Protein AF-A0A7S0PTH2-F1 (afdb_monomer_lite)

Organism: Micromonas pusilla (NCBI:txid38833)

Structure (mmCIF, N/CA/C/O backbone):
data_AF-A0A7S0PTH2-F1
#
_entry.id   AF-A0A7S0PTH2-F1
#
loop_
_atom_site.group_PDB
_atom_site.id
_atom_site.type_symbol
_atom_site.label_atom_id
_atom_site.label_alt_id
_atom_site.label_comp_id
_atom_site.label_asym_id
_atom_site.label_entity_id
_atom_site.label_seq_id
_atom_site.pdbx_PDB_ins_code
_atom_site.Cartn_x
_atom_site.Cartn_y
_atom_site.Cartn_z
_atom_site.occupancy
_atom_site.B_iso_or_equiv
_atom_site.auth_seq_id
_atom_site.auth_comp_id
_atom_site.auth_asym_id
_atom_site.auth_atom_id
_atom_site.pdbx_PDB_model_num
ATOM 1 N N . GLY A 1 1 ? -0.830 -7.153 8.503 1.00 91.69 1 GLY A N 1
ATOM 2 C CA . GLY A 1 1 ? -0.313 -6.447 9.713 1.00 91.69 1 GLY A CA 1
ATOM 3 C C . GLY A 1 1 ? -0.901 -6.988 11.021 1.00 91.69 1 GLY A C 1
ATOM 4 O O . GLY A 1 1 ? -1.616 -7.981 10.979 1.00 91.69 1 GLY A O 1
ATOM 5 N N . ARG A 1 2 ? -0.652 -6.345 12.182 1.00 94.94 2 ARG A N 1
ATOM 6 C CA . ARG A 1 2 ? -1.102 -6.823 13.525 1.00 94.94 2 ARG A CA 1
ATOM 7 C C . ARG A 1 2 ? -2.568 -6.528 13.894 1.00 94.94 2 ARG A C 1
ATOM 9 O O . ARG A 1 2 ? -3.031 -6.972 14.936 1.00 94.94 2 ARG A O 1
ATOM 16 N N . GLY A 1 3 ? -3.290 -5.744 13.093 1.00 95.38 3 GLY A N 1
ATOM 17 C CA . GLY A 1 3 ? -4.686 -5.364 13.372 1.00 95.38 3 GLY A CA 1
ATOM 18 C C . GLY A 1 3 ? -4.871 -4.196 14.352 1.00 95.38 3 GLY A C 1
ATOM 19 O O . GLY A 1 3 ? -6.005 -3.851 14.666 1.00 95.38 3 GLY A O 1
ATOM 20 N N . THR A 1 4 ? -3.789 -3.555 14.808 1.00 96.50 4 THR A N 1
ATOM 21 C CA . THR A 1 4 ? -3.833 -2.440 15.774 1.00 96.50 4 THR A CA 1
ATOM 22 C C . THR A 1 4 ? -4.645 -1.246 15.264 1.00 96.50 4 THR A C 1
ATOM 24 O O . THR A 1 4 ? -5.534 -0.788 15.974 1.00 96.50 4 THR A O 1
ATOM 27 N N . LEU A 1 5 ? -4.426 -0.814 14.014 1.00 96.62 5 LEU A N 1
ATOM 28 C CA . LEU A 1 5 ? -5.176 0.292 13.402 1.00 96.62 5 LEU A CA 1
ATOM 29 C C . LEU A 1 5 ? -6.690 0.031 13.409 1.00 96.62 5 LEU A C 1
ATOM 31 O O . LEU A 1 5 ? -7.471 0.876 13.838 1.00 96.62 5 LEU A O 1
ATOM 35 N N . MET A 1 6 ? -7.108 -1.168 12.993 1.00 97.31 6 MET A N 1
ATOM 36 C CA . MET A 1 6 ? -8.521 -1.553 13.002 1.00 97.31 6 MET A CA 1
ATOM 37 C C . MET A 1 6 ? -9.070 -1.642 14.433 1.00 97.31 6 MET A C 1
ATOM 39 O O . MET A 1 6 ? -10.173 -1.176 14.706 1.00 97.31 6 MET A O 1
ATOM 43 N N . ALA A 1 7 ? -8.296 -2.179 15.381 1.00 96.88 7 ALA A N 1
ATOM 44 C CA . ALA A 1 7 ? -8.696 -2.226 16.785 1.00 96.88 7 ALA A CA 1
ATOM 45 C C . ALA A 1 7 ? -8.918 -0.822 17.378 1.00 96.88 7 ALA A C 1
ATOM 47 O O . ALA A 1 7 ? -9.847 -0.622 18.166 1.00 96.88 7 ALA A O 1
ATOM 48 N N . ASP A 1 8 ? -8.093 0.151 16.993 1.00 95.50 8 ASP A N 1
ATOM 49 C CA . ASP A 1 8 ? -8.221 1.542 17.419 1.00 95.50 8 ASP A CA 1
ATOM 50 C C . ASP A 1 8 ? -9.401 2.240 16.733 1.00 95.50 8 ASP A C 1
ATOM 52 O O . ASP A 1 8 ? -10.172 2.923 17.412 1.00 95.50 8 ASP A O 1
ATOM 56 N N . LEU A 1 9 ? -9.637 1.978 15.442 1.00 94.94 9 LEU A N 1
ATOM 57 C CA . LEU A 1 9 ? -10.816 2.460 14.715 1.00 94.94 9 LEU A CA 1
ATOM 58 C C . LEU A 1 9 ? -12.121 1.973 15.365 1.00 94.94 9 LEU A C 1
ATOM 60 O O . LEU A 1 9 ? -13.016 2.775 15.647 1.00 94.94 9 LEU A O 1
ATOM 64 N N . LEU A 1 10 ? -12.228 0.676 15.669 1.00 94.69 10 LEU A N 1
ATOM 65 C CA . LEU A 1 10 ? -13.408 0.110 16.335 1.00 94.69 10 LEU A CA 1
ATOM 66 C C . LEU A 1 10 ? -13.588 0.661 17.756 1.00 94.69 10 LEU A C 1
ATOM 68 O O . LEU A 1 10 ? -14.716 0.828 18.225 1.00 94.69 10 LEU A O 1
ATOM 72 N N . ARG A 1 11 ? -12.491 0.977 18.457 1.00 94.81 11 ARG A N 1
ATOM 73 C CA . ARG A 1 11 ? -12.551 1.593 19.790 1.00 94.81 11 ARG A CA 1
ATOM 74 C C . ARG A 1 11 ? -13.019 3.042 19.717 1.00 94.81 11 ARG A C 1
ATOM 76 O O . ARG A 1 11 ? -13.867 3.435 20.517 1.00 94.81 11 ARG A O 1
ATOM 83 N N . GLY A 1 12 ? -12.494 3.812 18.766 1.00 92.19 12 GLY A N 1
ATOM 84 C CA . GLY A 1 12 ? -12.843 5.217 18.556 1.00 92.19 12 GLY A CA 1
ATOM 85 C C . GLY A 1 12 ? -14.289 5.407 18.102 1.00 92.19 12 GLY A C 1
ATOM 86 O O . GLY A 1 12 ? -14.953 6.351 18.523 1.00 92.19 12 GLY A O 1
ATOM 87 N N . THR A 1 13 ? -14.813 4.467 17.314 1.00 92.94 13 THR A N 1
ATOM 88 C CA . THR A 1 13 ? -16.176 4.536 16.763 1.00 92.94 13 THR A CA 1
ATOM 89 C C . THR A 1 13 ? -17.237 3.851 17.627 1.00 92.94 13 THR A C 1
ATOM 91 O O . THR A 1 13 ? -18.422 3.983 17.343 1.00 92.94 13 THR A O 1
ATOM 94 N N . LYS A 1 14 ? -16.862 3.206 18.743 1.00 91.00 14 LYS A N 1
ATOM 95 C CA . LYS A 1 14 ? -17.778 2.450 19.622 1.00 91.00 14 LYS A CA 1
ATOM 96 C C . LYS A 1 14 ? -18.992 3.242 20.129 1.00 91.00 14 LYS A C 1
ATOM 98 O O . LYS A 1 14 ? -20.043 2.663 20.395 1.00 91.00 14 LYS A O 1
ATOM 103 N N . ASN A 1 15 ? -18.856 4.557 20.298 1.00 91.12 15 ASN A N 1
ATOM 104 C CA . ASN A 1 15 ? -19.954 5.413 20.760 1.00 91.12 15 ASN A CA 1
ATOM 105 C C . ASN A 1 15 ? -20.887 5.866 19.620 1.00 91.12 15 ASN A C 1
ATOM 107 O O . ASN A 1 15 ? -21.968 6.390 19.890 1.00 91.12 15 ASN A O 1
ATOM 111 N N . LEU A 1 16 ? -20.502 5.642 18.362 1.00 93.06 16 LEU A N 1
ATOM 112 C CA . LEU A 1 16 ? -21.294 5.924 17.168 1.00 93.06 16 LEU A CA 1
ATOM 113 C C . LEU A 1 16 ? -22.117 4.677 16.820 1.00 93.06 16 LEU A C 1
ATOM 115 O O . LEU A 1 16 ? -21.705 3.853 16.005 1.00 93.06 16 LEU A O 1
ATOM 119 N N . ARG A 1 17 ? -23.269 4.507 17.482 1.00 89.50 17 ARG A N 1
ATOM 120 C CA . ARG A 1 17 ? -24.085 3.282 17.363 1.00 89.50 17 ARG A CA 1
ATOM 121 C C . ARG A 1 17 ? -24.550 3.010 15.936 1.00 89.50 17 ARG A C 1
ATOM 123 O O . ARG A 1 17 ? -24.347 1.909 15.455 1.00 89.50 17 ARG A O 1
ATOM 130 N N . GLU A 1 18 ? -25.076 4.020 15.244 1.00 92.50 18 GLU A N 1
ATOM 131 C CA . GLU A 1 18 ? -25.548 3.870 13.857 1.00 92.50 18 GLU A CA 1
ATOM 132 C C . GLU A 1 18 ? -24.431 3.421 12.906 1.00 92.50 18 GLU A C 1
ATOM 134 O O . GLU A 1 18 ? -24.663 2.594 12.032 1.00 92.50 18 GLU A O 1
ATOM 139 N N . PHE A 1 19 ? -23.208 3.918 13.112 1.00 91.19 19 PHE A N 1
ATOM 140 C CA . PHE A 1 19 ? -22.035 3.480 12.358 1.00 91.19 19 PHE A CA 1
ATOM 141 C C . PHE A 1 19 ? -21.636 2.046 12.729 1.00 91.19 19 PHE A C 1
ATOM 143 O O . PHE A 1 19 ? -21.440 1.212 11.854 1.00 91.19 19 PHE A O 1
ATOM 150 N N . THR A 1 20 ? -21.549 1.743 14.026 1.00 88.44 20 THR A N 1
ATOM 151 C CA . THR A 1 20 ? -21.134 0.418 14.516 1.00 88.44 20 THR A CA 1
ATOM 152 C C . THR A 1 20 ? -22.104 -0.681 14.079 1.00 88.44 20 THR A C 1
ATOM 154 O O . THR A 1 20 ? -21.661 -1.760 13.702 1.00 88.44 20 THR A O 1
ATOM 157 N N . ASP A 1 21 ? -23.408 -0.399 14.082 1.00 88.56 21 ASP A N 1
ATOM 158 C CA . ASP A 1 21 ? -24.453 -1.340 13.666 1.00 88.56 21 ASP A CA 1
ATOM 159 C C . ASP A 1 21 ? -24.471 -1.561 12.140 1.00 88.56 21 ASP A C 1
ATOM 161 O O . ASP A 1 21 ? -24.983 -2.578 11.671 1.00 88.56 21 ASP A O 1
ATOM 165 N N . ALA A 1 22 ? -23.930 -0.617 11.360 1.00 91.19 22 ALA A N 1
ATOM 166 C CA . ALA A 1 22 ? -23.898 -0.675 9.900 1.00 91.19 22 ALA A CA 1
ATOM 167 C C . ALA A 1 22 ? -22.608 -1.289 9.328 1.00 91.19 22 ALA A C 1
ATOM 169 O O . ALA A 1 22 ? -22.600 -1.715 8.174 1.00 91.19 22 ALA A O 1
ATOM 170 N N . VAL A 1 23 ? -21.515 -1.316 10.095 1.00 91.25 23 VAL A N 1
ATOM 171 C CA . VAL A 1 23 ? -20.195 -1.726 9.598 1.00 91.25 23 VAL A CA 1
ATOM 172 C C . VAL A 1 23 ? -19.951 -3.221 9.794 1.00 91.25 23 VAL A C 1
ATOM 174 O O . VAL A 1 23 ? -19.989 -3.738 10.910 1.00 91.25 23 VAL A O 1
ATOM 177 N N . ALA A 1 24 ? -19.591 -3.889 8.699 1.00 93.25 24 ALA A N 1
ATOM 178 C CA . ALA A 1 24 ? -18.871 -5.157 8.707 1.00 93.25 24 ALA A CA 1
ATOM 179 C C . ALA A 1 24 ? -17.397 -4.898 8.361 1.00 93.25 24 ALA A C 1
ATOM 181 O O . ALA A 1 24 ? -17.084 -4.067 7.505 1.00 93.25 24 ALA A O 1
ATOM 182 N N . VAL A 1 25 ? -16.483 -5.579 9.050 1.00 96.44 25 VAL A N 1
ATOM 183 C CA . VAL A 1 25 ? -15.039 -5.432 8.846 1.00 96.44 25 VAL A CA 1
ATOM 184 C C . VAL A 1 25 ? -14.541 -6.577 7.977 1.00 96.44 25 VAL A C 1
ATOM 186 O O . VAL A 1 25 ? -14.688 -7.739 8.340 1.00 96.44 25 VAL A O 1
ATOM 189 N N . HIS A 1 26 ? -13.882 -6.251 6.870 1.00 97.19 26 HIS A N 1
ATOM 190 C CA . HIS A 1 26 ? -13.248 -7.237 6.000 1.00 97.19 26 HIS A CA 1
ATOM 191 C C . HIS A 1 26 ? -11.731 -7.025 6.009 1.00 97.19 26 HIS A C 1
ATOM 193 O O . HIS A 1 26 ? -11.233 -5.982 5.586 1.00 97.19 26 HIS A O 1
ATOM 199 N N . MET A 1 27 ? -10.997 -8.008 6.525 1.00 97.12 27 MET A N 1
ATOM 200 C CA . MET A 1 27 ? -9.538 -8.012 6.613 1.00 97.12 27 MET A CA 1
ATOM 201 C C . MET A 1 27 ? -8.969 -8.819 5.442 1.00 97.12 27 MET A C 1
ATOM 203 O O . MET A 1 27 ? -9.169 -10.028 5.376 1.00 97.12 27 MET A O 1
ATOM 207 N N . VAL A 1 28 ? -8.247 -8.175 4.523 1.00 96.38 28 VAL A N 1
ATOM 208 C CA . VAL A 1 28 ? -7.584 -8.862 3.400 1.00 96.38 28 VAL A CA 1
ATOM 209 C C . VAL A 1 28 ? -6.114 -9.089 3.753 1.00 96.38 28 VAL A C 1
ATOM 211 O O . VAL A 1 28 ? -5.329 -8.145 3.772 1.00 96.38 28 VAL A O 1
ATOM 214 N N . ASP A 1 29 ? -5.732 -10.325 4.071 1.00 94.88 29 ASP A N 1
ATOM 215 C CA . ASP A 1 29 ? -4.354 -10.675 4.451 1.00 94.88 29 ASP A CA 1
ATOM 216 C C . ASP A 1 29 ? -4.088 -12.142 4.110 1.00 94.88 29 ASP A C 1
ATOM 218 O O . ASP A 1 29 ? -4.864 -13.008 4.502 1.00 94.88 29 ASP A O 1
ATOM 222 N N . VAL A 1 30 ? -3.010 -12.446 3.390 1.00 92.94 30 VAL A N 1
ATOM 223 C CA . VAL A 1 30 ? -2.657 -13.825 3.002 1.00 92.94 30 VAL A CA 1
ATOM 224 C C . VAL A 1 30 ? -1.896 -14.580 4.093 1.00 92.94 30 VAL A C 1
ATOM 226 O O . VAL A 1 30 ? -1.801 -15.800 4.029 1.00 92.94 30 VAL A O 1
ATOM 229 N N . SER A 1 31 ? -1.341 -13.889 5.096 1.00 94.31 31 SER A N 1
ATOM 230 C CA . SER A 1 31 ? -0.485 -14.500 6.117 1.00 94.31 31 SER A CA 1
ATOM 231 C C . SER A 1 31 ? -1.313 -15.088 7.266 1.00 94.31 31 SER A C 1
ATOM 233 O O . SER A 1 31 ? -1.933 -14.333 8.025 1.00 94.31 31 SER A O 1
ATOM 235 N N . PRO A 1 32 ? -1.272 -16.417 7.501 1.00 93.19 32 PRO A N 1
ATOM 236 C CA . PRO A 1 32 ? -1.977 -17.030 8.628 1.00 93.19 32 PRO A CA 1
ATOM 237 C C . PRO A 1 32 ? -1.509 -16.487 9.986 1.00 93.19 32 PRO A C 1
ATOM 239 O O . PRO A 1 32 ? -2.310 -16.314 10.906 1.00 93.19 32 PRO A O 1
ATOM 242 N N . ALA A 1 33 ? -0.216 -16.164 10.107 1.00 94.56 33 ALA A N 1
ATOM 243 C CA . ALA A 1 33 ? 0.349 -15.574 11.318 1.00 94.56 33 ALA A CA 1
ATOM 244 C C . ALA A 1 33 ? -0.229 -14.175 11.591 1.00 94.56 33 ALA A C 1
ATOM 246 O O . ALA A 1 33 ? -0.612 -13.878 12.725 1.00 94.56 33 ALA A O 1
ATOM 247 N N . ASN A 1 34 ? -0.369 -13.343 10.551 1.00 95.06 34 ASN A N 1
ATOM 248 C CA . ASN A 1 34 ? -1.000 -12.031 10.680 1.00 95.06 34 ASN A CA 1
ATOM 249 C C . ASN A 1 34 ? -2.480 -12.153 11.043 1.00 95.06 34 ASN A C 1
ATOM 251 O O . ASN A 1 34 ? -2.935 -11.444 11.938 1.00 95.06 34 ASN A O 1
ATOM 255 N N . ARG A 1 35 ? -3.227 -13.064 10.403 1.00 94.88 35 ARG A N 1
ATOM 256 C CA . ARG A 1 35 ? -4.646 -13.298 10.725 1.00 94.88 35 ARG A CA 1
ATOM 257 C C . ARG A 1 35 ? -4.839 -13.680 12.188 1.00 94.88 35 ARG A C 1
ATOM 259 O O . ARG A 1 35 ? -5.708 -13.129 12.861 1.00 94.88 35 ARG A O 1
ATOM 266 N N . LYS A 1 36 ? -3.980 -14.559 12.717 1.00 94.06 36 LYS A N 1
ATOM 267 C CA . LYS A 1 36 ? -3.987 -14.913 14.142 1.00 94.06 36 LYS A CA 1
ATOM 268 C C . LYS A 1 36 ? -3.764 -13.682 15.030 1.00 94.06 36 LYS A C 1
ATOM 270 O O . LYS A 1 36 ? -4.565 -13.432 15.928 1.00 94.06 36 LYS A O 1
ATOM 275 N N . ALA A 1 37 ? -2.735 -12.881 14.747 1.00 95.88 37 ALA A N 1
ATOM 276 C CA . ALA A 1 37 ? -2.459 -11.658 15.504 1.00 95.88 37 ALA A CA 1
ATOM 277 C C . ALA A 1 37 ? -3.615 -10.640 15.424 1.00 95.88 37 ALA A C 1
ATOM 279 O O . ALA A 1 37 ? -3.963 -10.009 16.420 1.00 95.88 37 ALA A O 1
ATOM 280 N N . GLN A 1 38 ? -4.257 -10.511 14.260 1.00 96.69 38 GLN A N 1
ATOM 281 C CA . GLN A 1 38 ? -5.421 -9.644 14.059 1.00 96.69 38 GLN A CA 1
ATOM 282 C C . GLN A 1 38 ? -6.617 -10.098 14.897 1.00 96.69 38 GLN A C 1
ATOM 284 O O . GLN A 1 38 ? -7.257 -9.266 15.538 1.00 96.69 38 GLN A O 1
ATOM 289 N N . ARG A 1 39 ? -6.901 -11.407 14.942 1.00 94.81 39 ARG A N 1
ATOM 290 C CA . ARG A 1 39 ? -7.964 -11.979 15.785 1.00 94.81 39 ARG A CA 1
ATOM 291 C C . ARG A 1 39 ? -7.749 -11.653 17.259 1.00 94.81 39 ARG A C 1
ATOM 293 O O . ARG A 1 39 ? -8.690 -11.244 17.939 1.00 94.81 39 ARG A O 1
ATOM 300 N N . GLU A 1 40 ? -6.513 -11.780 17.734 1.00 95.12 40 GLU A N 1
ATOM 301 C CA . GLU A 1 40 ? -6.136 -11.428 19.106 1.00 95.12 40 GLU A CA 1
ATOM 302 C C . GLU A 1 40 ? -6.307 -9.920 19.370 1.00 95.12 40 GLU A C 1
ATOM 304 O O . GLU A 1 40 ? -6.959 -9.534 20.343 1.00 95.12 40 GLU A O 1
ATOM 309 N N . ALA A 1 41 ? -5.806 -9.058 18.478 1.00 96.06 41 ALA A N 1
ATOM 310 C CA . ALA A 1 41 ? -5.904 -7.601 18.611 1.00 96.06 41 ALA A CA 1
ATOM 311 C C . ALA A 1 41 ? -7.358 -7.093 18.615 1.00 96.06 41 ALA A C 1
ATOM 313 O O . ALA A 1 41 ? -7.713 -6.205 19.395 1.00 96.06 41 ALA A O 1
ATOM 314 N N . LEU A 1 42 ? -8.211 -7.684 17.774 1.00 95.50 42 LEU A N 1
ATOM 315 C CA . LEU A 1 42 ? -9.639 -7.369 17.674 1.00 95.50 42 LEU A CA 1
ATOM 316 C C . LEU A 1 42 ? -10.483 -8.068 18.751 1.00 95.50 42 LEU A C 1
ATOM 318 O O . LEU A 1 42 ? -11.685 -7.813 18.857 1.00 95.50 42 LEU A O 1
ATOM 322 N N . LYS A 1 43 ? -9.861 -8.913 19.586 1.00 95.50 43 LYS A N 1
ATOM 323 C CA . LYS A 1 43 ? -10.525 -9.713 20.625 1.00 95.50 43 LYS A CA 1
ATOM 324 C C . LYS A 1 43 ? -11.678 -10.532 20.047 1.00 95.50 43 LYS A C 1
ATOM 326 O O . LYS A 1 43 ? -12.773 -10.547 20.610 1.00 95.50 43 LYS A O 1
ATOM 331 N N . CYS A 1 44 ? -11.458 -11.135 18.884 1.00 92.25 44 CYS A N 1
ATOM 332 C CA . CYS A 1 44 ? -12.507 -11.851 18.180 1.00 92.25 44 CYS A CA 1
ATOM 333 C C . CYS A 1 44 ? -12.824 -13.177 18.872 1.00 92.25 44 CYS A C 1
ATOM 335 O O . CYS A 1 44 ? -11.950 -14.029 19.024 1.00 92.25 44 CYS A O 1
ATOM 337 N N . GLY A 1 45 ? -14.085 -13.347 19.269 1.00 80.88 45 GLY A N 1
ATOM 338 C CA . GLY A 1 45 ? -14.626 -14.649 19.658 1.00 80.88 45 GLY A CA 1
ATOM 339 C C . GLY A 1 45 ? -15.110 -15.444 18.439 1.00 80.88 45 GLY A C 1
ATOM 340 O O . GLY A 1 45 ? -15.249 -14.858 17.355 1.00 80.88 45 GLY A O 1
ATOM 341 N N . PRO A 1 46 ? -15.396 -16.753 18.598 1.00 66.38 46 PRO A N 1
ATOM 342 C CA . PRO A 1 46 ? -16.145 -17.495 17.589 1.00 66.38 46 PRO A CA 1
ATOM 343 C C . PRO A 1 46 ? -17.464 -16.763 17.309 1.00 66.38 46 PRO A C 1
ATOM 345 O O . PRO A 1 46 ? -18.061 -16.183 18.226 1.00 66.38 46 PRO A O 1
ATOM 348 N N . ALA A 1 47 ? -17.891 -16.733 16.042 1.00 55.19 47 ALA A N 1
ATOM 349 C CA . ALA A 1 47 ? -19.212 -16.221 15.696 1.00 55.19 47 ALA A CA 1
ATOM 350 C C . ALA A 1 47 ? -20.231 -16.956 16.574 1.00 55.19 47 ALA A C 1
ATOM 352 O O . ALA A 1 47 ? -20.174 -18.180 16.662 1.00 55.19 47 ALA A O 1
ATOM 353 N N . ARG A 1 48 ? -21.089 -16.222 17.298 1.00 45.97 48 ARG A N 1
ATOM 354 C CA . ARG A 1 48 ? -22.134 -16.857 18.107 1.00 45.97 48 ARG A CA 1
ATOM 355 C C . ARG A 1 48 ? -22.915 -17.785 17.185 1.00 45.97 48 ARG A C 1
ATOM 357 O O . ARG A 1 48 ? -23.582 -17.293 16.275 1.00 45.97 48 ARG A O 1
ATOM 364 N N . GLU A 1 49 ? -22.830 -19.090 17.427 1.00 37.12 49 GLU A N 1
ATOM 365 C CA . GLU A 1 49 ? -23.859 -20.013 16.977 1.00 37.12 49 GLU A CA 1
ATOM 366 C C . GLU A 1 49 ? -25.165 -19.434 17.511 1.00 37.12 49 GLU A C 1
ATOM 368 O O . GLU A 1 49 ? -25.322 -19.205 18.711 1.00 37.12 49 GLU A O 1
ATOM 373 N N . THR A 1 50 ? -26.053 -19.035 16.607 1.00 36.25 50 THR A N 1
ATOM 374 C CA . THR A 1 50 ? -27.419 -18.708 16.990 1.00 36.25 50 THR A CA 1
ATOM 375 C C . THR A 1 50 ? -27.948 -19.901 17.760 1.00 36.25 50 THR A C 1
ATOM 377 O O . THR A 1 50 ? -27.924 -20.995 17.204 1.00 36.25 50 THR A O 1
ATOM 380 N N . ASP A 1 51 ? -28.376 -19.674 19.003 1.00 33.69 51 ASP A N 1
ATOM 381 C CA . ASP A 1 51 ? -28.939 -20.665 19.917 1.00 33.69 51 ASP A CA 1
ATOM 382 C C . ASP A 1 51 ? -29.974 -21.546 19.197 1.00 33.69 51 ASP A C 1
ATOM 384 O O . ASP A 1 51 ? -31.163 -21.231 19.113 1.00 33.69 51 ASP A O 1
ATOM 388 N N . ALA A 1 52 ? -29.499 -22.651 18.641 1.00 35.47 52 ALA A N 1
ATOM 389 C CA . ALA A 1 52 ? -30.278 -23.717 18.053 1.00 35.47 52 ALA A CA 1
ATOM 390 C C . ALA A 1 52 ? -30.002 -24.947 18.904 1.00 35.47 52 ALA A C 1
ATOM 392 O O . ALA A 1 52 ? -29.285 -25.833 18.475 1.00 35.47 52 ALA A O 1
ATOM 393 N N . GLU A 1 53 ? -30.496 -24.919 20.144 1.00 37.97 53 GLU A N 1
ATOM 394 C CA . GLU A 1 53 ? -30.883 -26.082 20.952 1.00 37.97 53 GLU A CA 1
ATOM 395 C C . GLU A 1 53 ? -31.229 -25.612 22.370 1.00 37.97 53 GLU A C 1
ATOM 397 O O . GLU A 1 53 ? -30.389 -25.543 23.261 1.00 37.97 53 GLU A O 1
ATOM 402 N N . ASN A 1 54 ? -32.487 -25.208 22.553 1.00 32.09 54 ASN A N 1
ATOM 403 C CA . ASN A 1 54 ? -33.311 -25.553 23.716 1.00 32.09 54 ASN A CA 1
ATOM 404 C C . ASN A 1 54 ? -34.681 -24.898 23.542 1.00 32.09 54 ASN A C 1
ATOM 406 O O . ASN A 1 54 ? -34.918 -23.760 23.942 1.00 32.09 54 ASN A O 1
ATOM 410 N N . GLY A 1 55 ? -35.590 -25.632 22.911 1.00 28.23 55 GLY A N 1
ATOM 411 C CA . GLY A 1 55 ? -36.998 -25.284 22.849 1.00 28.23 55 GLY A CA 1
ATOM 412 C C . GLY A 1 55 ? -37.822 -26.473 23.297 1.00 28.23 55 GLY A C 1
ATOM 413 O O . GLY A 1 55 ? -38.223 -27.249 22.449 1.00 28.23 55 GLY A O 1
ATOM 414 N N . ASP A 1 56 ? -38.022 -26.593 24.609 1.00 28.34 56 ASP A N 1
ATOM 415 C CA . ASP A 1 56 ? -39.262 -27.080 25.219 1.00 28.34 56 ASP A CA 1
ATOM 416 C C . ASP A 1 56 ? -39.290 -26.621 26.687 1.00 28.34 56 ASP A C 1
ATOM 418 O O . ASP A 1 56 ? -38.747 -27.269 27.579 1.00 28.34 56 ASP A O 1
ATOM 422 N N . ASN A 1 57 ? -39.868 -25.442 26.942 1.00 27.81 57 ASN A N 1
ATOM 423 C CA . ASN A 1 57 ? -41.124 -25.288 27.689 1.00 27.81 57 ASN A CA 1
ATOM 424 C C . ASN A 1 57 ? -41.281 -23.864 28.283 1.00 27.81 57 ASN A C 1
ATOM 426 O O . ASN A 1 57 ? -40.349 -23.274 28.816 1.00 27.81 57 ASN A O 1
ATOM 430 N N . GLU A 1 58 ? -42.525 -23.388 28.230 1.00 27.12 58 GLU A N 1
ATOM 431 C CA . GLU A 1 58 ? -43.143 -22.276 28.974 1.00 27.12 58 GLU A CA 1
ATOM 432 C C . GLU A 1 58 ? -42.917 -20.792 28.586 1.00 27.12 58 GLU A C 1
ATOM 434 O O . GLU A 1 58 ? -41.916 -20.131 28.846 1.00 27.12 58 GLU A O 1
ATOM 439 N N . LEU A 1 59 ? -44.017 -20.260 28.034 1.00 33.62 59 LEU A N 1
ATOM 440 C CA . LEU A 1 59 ? -44.489 -18.880 27.932 1.00 33.62 59 LEU A CA 1
ATOM 441 C C . LEU A 1 59 ? -43.862 -17.847 28.893 1.00 33.62 59 LEU A C 1
ATOM 443 O O . LEU A 1 59 ? -44.083 -17.894 30.099 1.00 33.62 59 LEU A O 1
ATOM 447 N N . SER A 1 60 ? -43.358 -16.736 28.341 1.00 27.77 60 SER A N 1
ATOM 448 C CA . SER A 1 60 ? -43.865 -15.390 28.677 1.00 27.77 60 SER A CA 1
ATOM 449 C C . SER A 1 60 ? -43.280 -14.281 27.787 1.00 27.77 60 SER A C 1
ATOM 451 O O . SER A 1 60 ? -42.184 -14.351 27.248 1.00 27.77 60 SER A O 1
ATOM 453 N N . ARG A 1 61 ? -44.114 -13.258 27.588 1.00 34.97 61 ARG A N 1
ATOM 454 C CA . ARG A 1 61 ? -43.994 -12.096 26.696 1.00 34.97 61 ARG A CA 1
ATOM 455 C C . ARG A 1 61 ? -42.682 -11.298 26.830 1.00 34.97 61 ARG A C 1
ATOM 457 O O . ARG A 1 61 ? -42.391 -10.774 27.898 1.00 34.97 61 ARG A O 1
ATOM 464 N N . GLY A 1 62 ? -42.042 -10.999 25.697 1.00 26.33 62 GLY A N 1
ATOM 465 C CA . GLY A 1 62 ? -41.034 -9.939 25.552 1.00 26.33 62 GLY A CA 1
ATOM 466 C C . GLY A 1 62 ? -40.725 -9.674 24.074 1.00 26.33 62 GLY A C 1
ATOM 467 O O . GLY A 1 62 ? -40.631 -10.605 23.292 1.00 26.33 62 GLY A O 1
ATOM 468 N N . LYS A 1 63 ? -40.667 -8.409 23.652 1.00 28.42 63 LYS A N 1
ATOM 469 C CA . LYS A 1 63 ? -40.664 -7.970 22.243 1.00 28.42 63 LYS A CA 1
ATOM 470 C C . LYS A 1 63 ? -39.349 -8.306 21.515 1.00 28.42 63 LYS A C 1
ATOM 472 O O . LYS A 1 63 ? -38.300 -7.825 21.924 1.00 28.42 63 LYS A O 1
ATOM 477 N N . ASN A 1 64 ? -39.438 -8.987 20.369 1.00 27.92 64 ASN A N 1
ATOM 478 C CA . ASN A 1 64 ? -38.370 -9.035 19.360 1.00 27.92 64 ASN A CA 1
ATOM 479 C C . ASN A 1 64 ? -38.088 -7.626 18.798 1.00 27.92 64 ASN A C 1
ATOM 481 O O . ASN A 1 64 ? -39.043 -6.940 18.402 1.00 27.92 64 ASN A O 1
ATOM 485 N N . PRO A 1 65 ? -36.823 -7.184 18.674 1.00 31.95 65 PRO A N 1
ATOM 486 C CA . PRO A 1 65 ? -36.498 -6.034 17.848 1.00 31.95 65 PRO A CA 1
ATOM 487 C C . PRO A 1 65 ? -36.613 -6.447 16.375 1.00 31.95 65 PRO A C 1
ATOM 489 O O . PRO A 1 65 ? -36.025 -7.418 15.904 1.00 31.95 65 PRO A O 1
ATOM 492 N N . ARG A 1 66 ? -37.469 -5.724 15.657 1.00 31.27 66 ARG A N 1
ATOM 493 C CA . ARG A 1 66 ? -37.819 -5.955 14.256 1.00 31.27 66 ARG A CA 1
ATOM 494 C C . ARG A 1 66 ? -36.603 -5.733 13.349 1.00 31.27 66 ARG A C 1
ATOM 496 O O . ARG A 1 66 ? -36.114 -4.610 13.274 1.00 31.27 66 ARG A O 1
ATOM 503 N N . ARG A 1 67 ? -36.234 -6.743 12.550 1.00 36.66 67 ARG A N 1
ATOM 504 C CA . ARG A 1 67 ? -35.668 -6.513 11.210 1.00 36.66 67 ARG A CA 1
ATOM 505 C C . ARG A 1 67 ? -36.697 -5.691 10.428 1.00 36.66 67 ARG A C 1
ATOM 507 O O . ARG A 1 67 ? -37.786 -6.181 10.134 1.00 36.66 67 ARG A O 1
ATOM 514 N N . ARG A 1 68 ? -36.406 -4.416 10.167 1.00 29.34 68 ARG A N 1
ATOM 515 C CA . ARG A 1 68 ? -37.200 -3.592 9.247 1.00 29.34 68 ARG A CA 1
ATOM 516 C C . ARG A 1 68 ? -36.693 -3.878 7.839 1.00 29.34 68 ARG A C 1
ATOM 518 O O . ARG A 1 68 ? -35.514 -3.696 7.567 1.00 29.34 68 ARG A O 1
ATOM 525 N N . GLY A 1 69 ? -37.589 -4.396 7.003 1.00 26.17 69 GLY A N 1
ATOM 526 C CA . GLY A 1 69 ? -37.294 -4.807 5.639 1.00 26.17 69 GLY A CA 1
ATOM 527 C C . GLY A 1 69 ? -36.825 -3.656 4.755 1.00 26.17 69 GLY A C 1
ATOM 528 O O . GLY A 1 69 ? -37.379 -2.558 4.797 1.00 26.17 69 GLY A O 1
ATOM 529 N N . LEU A 1 70 ? -35.836 -3.959 3.921 1.00 32.59 70 LEU A N 1
ATOM 530 C CA . LEU A 1 70 ? -35.683 -3.324 2.622 1.00 32.59 70 LEU A CA 1
ATOM 531 C C . LEU A 1 70 ? -36.737 -3.953 1.705 1.00 32.59 70 LEU A C 1
ATOM 533 O O . LEU A 1 70 ? -36.842 -5.177 1.619 1.00 32.59 70 LEU A O 1
ATOM 537 N N . GLY A 1 71 ? -37.587 -3.103 1.134 1.00 28.23 71 GLY A N 1
ATOM 538 C CA . GLY A 1 71 ? -38.691 -3.503 0.271 1.00 28.23 71 GLY A CA 1
ATOM 539 C C . GLY A 1 71 ? -38.216 -4.216 -0.991 1.00 28.23 71 GLY A C 1
ATOM 540 O O . GLY A 1 71 ? -37.112 -3.983 -1.479 1.00 28.23 71 GLY A O 1
ATOM 541 N N . GLU A 1 72 ? -39.090 -5.079 -1.504 1.00 35.88 72 GLU A N 1
ATOM 542 C CA . GLU A 1 72 ? -38.971 -5.773 -2.783 1.00 35.88 72 GLU A CA 1
ATOM 543 C C . GLU A 1 72 ? -38.552 -4.815 -3.910 1.00 35.88 72 GLU A C 1
ATOM 545 O O . GLU A 1 72 ? -39.362 -4.047 -4.433 1.00 35.88 72 GLU A O 1
ATOM 550 N N . VAL A 1 73 ? -37.293 -4.895 -4.337 1.00 28.92 73 VAL A N 1
ATOM 551 C CA . VAL A 1 73 ? -36.893 -4.406 -5.657 1.00 28.92 73 VAL A CA 1
ATOM 552 C C . VAL A 1 73 ? -37.151 -5.546 -6.635 1.00 28.92 73 VAL A C 1
ATOM 554 O O . VAL A 1 73 ? -36.415 -6.529 -6.688 1.00 28.92 73 VAL A O 1
ATOM 557 N N . ARG A 1 74 ? -38.247 -5.434 -7.392 1.00 28.75 74 ARG A N 1
ATOM 558 C CA . ARG A 1 74 ? -38.519 -6.293 -8.549 1.00 28.75 74 ARG A CA 1
ATOM 559 C C . ARG A 1 74 ? -37.415 -6.090 -9.584 1.00 28.75 74 ARG A C 1
ATOM 561 O O . ARG A 1 74 ? -37.352 -5.042 -10.221 1.00 28.75 74 ARG A O 1
ATOM 568 N N . VAL A 1 75 ? -36.585 -7.108 -9.773 1.00 35.94 75 VAL A N 1
ATOM 569 C CA . VAL A 1 75 ? -35.648 -7.195 -10.896 1.00 35.94 75 VAL A CA 1
ATOM 570 C C . VAL A 1 75 ? -36.443 -7.575 -12.153 1.00 35.94 75 VAL A C 1
ATOM 572 O O . VAL A 1 75 ? -37.139 -8.593 -12.132 1.00 35.94 75 VAL A O 1
ATOM 575 N N . PRO A 1 76 ? -36.384 -6.810 -13.256 1.00 29.66 76 PRO A N 1
ATOM 576 C CA . PRO A 1 76 ? -36.901 -7.270 -14.537 1.00 29.66 76 PRO A CA 1
ATOM 577 C C . PRO A 1 76 ? -36.024 -8.413 -15.056 1.00 29.66 76 PRO A C 1
ATOM 579 O O . PRO A 1 76 ? -34.810 -8.268 -15.186 1.00 29.66 76 PRO A O 1
ATOM 582 N N . SER A 1 77 ? -36.635 -9.552 -15.374 1.00 34.53 77 SER A N 1
ATOM 583 C CA . SER A 1 77 ? -35.968 -10.653 -16.067 1.00 34.53 77 SER A CA 1
ATOM 584 C C . SER A 1 77 ? -35.581 -10.194 -17.475 1.00 34.53 77 SER A C 1
ATOM 586 O O . SER A 1 77 ? -36.457 -9.936 -18.300 1.00 34.53 77 SER A O 1
ATOM 588 N N . ASN A 1 78 ? -34.283 -10.065 -17.756 1.00 27.64 78 ASN A N 1
ATOM 589 C CA . ASN A 1 78 ? -33.816 -9.720 -19.096 1.00 27.64 78 ASN A CA 1
ATOM 590 C C . ASN A 1 78 ? -33.765 -10.994 -19.970 1.00 27.64 78 ASN A C 1
ATOM 592 O O . ASN A 1 78 ? -33.178 -11.992 -19.542 1.00 27.64 78 ASN A O 1
ATOM 596 N N . PRO A 1 79 ? -34.372 -11.005 -21.172 1.00 33.22 79 PRO A N 1
ATOM 597 C CA . PRO A 1 79 ? -34.487 -12.193 -21.999 1.00 33.22 79 PRO A CA 1
ATOM 598 C C . PRO A 1 79 ? -33.282 -12.300 -22.940 1.00 33.22 79 PRO A C 1
ATOM 600 O O . PRO A 1 79 ? -33.200 -11.611 -23.953 1.00 33.22 79 PRO A O 1
ATOM 603 N N . MET A 1 80 ? -32.363 -13.217 -22.651 1.00 26.02 80 MET A N 1
ATOM 604 C CA . MET A 1 80 ? -31.483 -13.791 -23.674 1.00 26.02 80 MET A CA 1
ATOM 605 C C . MET A 1 80 ? -31.579 -15.308 -23.615 1.00 26.02 80 MET A C 1
ATOM 607 O O . MET A 1 80 ? -30.721 -16.008 -23.090 1.00 26.02 80 MET A O 1
ATOM 611 N N . THR A 1 81 ? -32.674 -15.822 -24.168 1.00 27.73 81 THR A N 1
ATOM 612 C CA . THR A 1 81 ? -32.784 -17.228 -24.544 1.00 27.73 81 THR A CA 1
ATOM 613 C C . THR A 1 81 ? -32.187 -17.367 -25.940 1.00 27.73 81 THR A C 1
ATOM 615 O O . THR A 1 81 ? -32.819 -17.011 -26.937 1.00 27.73 81 THR A O 1
ATOM 618 N N . ILE A 1 82 ? -30.953 -17.866 -26.026 1.00 30.20 82 ILE A N 1
ATOM 619 C CA . ILE A 1 82 ? -30.444 -18.421 -27.280 1.00 30.20 82 ILE A CA 1
ATOM 620 C C . ILE A 1 82 ? -31.271 -19.676 -27.566 1.00 30.20 82 ILE A C 1
ATOM 622 O O . ILE A 1 82 ? -31.267 -20.638 -26.803 1.00 30.20 82 ILE A O 1
ATOM 626 N N . ARG A 1 83 ? -32.040 -19.624 -28.656 1.00 28.56 83 ARG A N 1
ATOM 627 C CA . ARG A 1 83 ? -32.78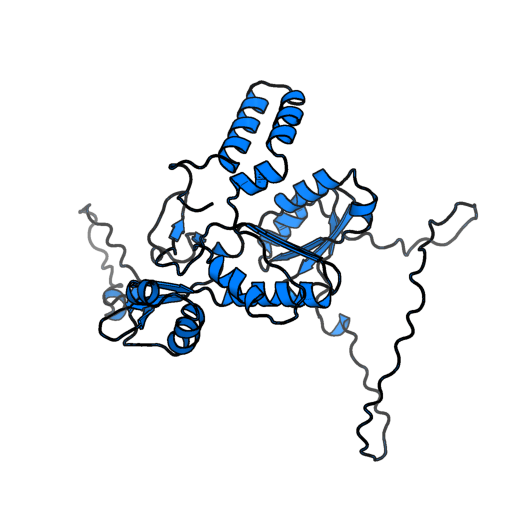6 -20.759 -29.198 1.00 28.56 83 ARG A CA 1
ATOM 628 C C . ARG A 1 83 ? -31.810 -21.797 -29.755 1.00 28.56 83 ARG A C 1
ATOM 630 O O . ARG A 1 83 ? -31.079 -21.503 -30.695 1.00 28.56 83 ARG A O 1
ATOM 637 N N . GLY A 1 84 ? -31.901 -23.017 -29.246 1.00 27.78 84 GLY A N 1
ATOM 638 C CA . GLY A 1 84 ? -31.369 -24.232 -29.857 1.00 27.78 84 GLY A CA 1
ATOM 639 C C . GLY A 1 84 ? -32.018 -25.430 -29.175 1.00 27.78 84 GLY A C 1
ATOM 640 O O . GLY A 1 84 ? -31.721 -25.703 -28.020 1.00 27.78 84 GLY A O 1
ATOM 641 N N . GLY A 1 85 ? -32.987 -26.061 -29.839 1.00 25.33 85 GLY A N 1
ATOM 642 C CA . GLY A 1 85 ? -33.731 -27.198 -29.296 1.00 25.33 85 GLY A CA 1
ATOM 643 C C . GLY A 1 85 ? -32.986 -28.523 -29.443 1.00 25.33 85 GLY A C 1
ATOM 644 O O . GLY A 1 85 ? -32.263 -28.720 -30.415 1.00 25.33 85 GLY A O 1
ATOM 645 N N . SER A 1 86 ? -33.177 -29.437 -28.497 1.00 27.28 86 SER A N 1
ATOM 646 C CA . SER A 1 86 ? -33.884 -30.719 -28.680 1.00 27.28 86 SER A CA 1
ATOM 647 C C . SER A 1 86 ? -33.679 -31.603 -27.443 1.00 27.28 86 SER A C 1
ATOM 649 O O . SER A 1 86 ? -32.559 -31.817 -27.001 1.00 27.28 86 SER A O 1
ATOM 651 N N . ASP A 1 87 ? -34.812 -32.013 -26.877 1.00 27.25 87 ASP A N 1
ATOM 652 C CA . ASP A 1 87 ? -35.144 -33.303 -26.269 1.00 27.25 87 ASP A CA 1
ATOM 653 C C . ASP A 1 87 ? -34.146 -34.040 -25.354 1.00 27.25 87 ASP A C 1
ATOM 655 O O . ASP A 1 87 ? -33.153 -34.601 -25.801 1.00 27.25 87 ASP A O 1
ATOM 659 N N . GLY A 1 88 ? -34.588 -34.230 -24.104 1.00 28.22 88 GLY A N 1
ATOM 660 C CA . GLY A 1 88 ? -34.514 -35.536 -23.441 1.00 28.22 88 GLY A CA 1
ATOM 661 C C . GLY A 1 88 ? -33.490 -35.699 -22.314 1.00 28.22 88 GLY A C 1
ATOM 662 O O . GLY A 1 88 ? -32.295 -35.558 -22.523 1.00 28.22 88 GLY A O 1
ATOM 663 N N . GLU A 1 89 ? -34.020 -36.134 -21.165 1.00 28.45 89 GLU A N 1
ATOM 664 C CA . GLU A 1 89 ? -33.366 -36.805 -20.025 1.00 28.45 89 GLU A CA 1
ATOM 665 C C . GLU A 1 89 ? -32.998 -35.932 -18.810 1.00 28.45 89 GLU A C 1
ATOM 667 O O . GLU A 1 89 ? -31.946 -35.305 -18.711 1.00 28.45 89 GLU A O 1
ATOM 672 N N . GLU A 1 90 ? -33.900 -35.974 -17.820 1.00 30.53 90 GLU A N 1
ATOM 673 C CA . GLU A 1 90 ? -33.637 -35.643 -16.421 1.00 30.53 90 GLU A CA 1
ATOM 674 C C . GLU A 1 90 ? -32.599 -36.621 -15.850 1.00 30.53 90 GLU A C 1
ATOM 676 O O . GLU A 1 90 ? -32.927 -37.693 -15.342 1.00 30.53 90 GLU A O 1
ATOM 681 N N . ALA A 1 91 ? -31.325 -36.247 -15.920 1.00 28.27 91 ALA A N 1
ATOM 682 C CA . ALA A 1 91 ? -30.300 -36.830 -15.071 1.00 28.27 91 ALA A CA 1
ATOM 683 C C . ALA A 1 91 ? -30.318 -36.103 -13.719 1.00 28.27 91 ALA A C 1
ATOM 685 O O . ALA A 1 91 ? -30.030 -34.909 -13.631 1.00 28.27 91 ALA A O 1
ATOM 686 N N . SER A 1 92 ? -30.641 -36.834 -12.652 1.00 34.72 92 SER A N 1
ATOM 687 C CA . SER A 1 92 ? -30.454 -36.395 -11.272 1.00 34.72 92 SER A CA 1
ATOM 688 C C . SER A 1 92 ? -28.958 -36.205 -10.994 1.00 34.72 92 SER A C 1
ATOM 690 O O . SER A 1 92 ? -28.280 -37.114 -10.512 1.00 34.72 92 SER A O 1
ATOM 692 N N . SER A 1 93 ? -28.409 -35.035 -11.312 1.00 34.06 93 SER A N 1
ATOM 693 C CA . SER A 1 93 ? -27.095 -34.657 -10.806 1.00 34.06 93 SER A CA 1
ATOM 694 C C . SER A 1 93 ? -27.274 -34.215 -9.359 1.00 34.06 93 SER A C 1
ATOM 696 O O . SER A 1 93 ? -27.704 -33.092 -9.091 1.00 34.06 93 SER A O 1
ATOM 698 N N . GLY A 1 94 ? -26.961 -35.116 -8.427 1.00 39.12 94 GLY A N 1
ATOM 699 C CA . GLY A 1 94 ? -26.586 -34.735 -7.073 1.00 39.12 94 GLY A CA 1
ATOM 700 C C . GLY A 1 94 ? -25.392 -33.795 -7.176 1.00 39.12 94 GLY A C 1
ATOM 701 O O . GLY A 1 94 ? -24.255 -34.234 -7.313 1.00 39.12 94 GLY A O 1
ATOM 702 N N . GLY A 1 95 ? -25.672 -32.495 -7.231 1.00 30.56 95 GLY A N 1
ATOM 703 C CA . GLY A 1 95 ? -24.653 -31.475 -7.097 1.00 30.56 95 GLY A CA 1
ATOM 704 C C . GLY A 1 95 ? -24.218 -31.494 -5.648 1.00 30.56 95 GLY A C 1
ATOM 705 O O . GLY A 1 95 ? -25.017 -31.147 -4.778 1.00 30.56 95 GLY A O 1
ATOM 706 N N . SER A 1 96 ? -22.985 -31.928 -5.400 1.00 39.94 96 SER A N 1
ATOM 707 C CA . SER A 1 96 ? -22.349 -31.755 -4.101 1.00 39.94 96 SER A CA 1
ATOM 708 C C . SER A 1 96 ? -22.556 -30.324 -3.624 1.00 39.94 96 SER A C 1
ATOM 710 O O . SER A 1 96 ? -22.337 -29.365 -4.374 1.00 39.94 96 SER A O 1
ATOM 712 N N . THR A 1 97 ? -23.043 -30.172 -2.395 1.00 46.28 97 THR A N 1
ATOM 713 C CA . THR A 1 97 ? -23.194 -28.855 -1.777 1.00 46.28 97 THR A CA 1
ATOM 714 C C . THR A 1 97 ? -21.823 -28.170 -1.722 1.00 46.28 97 THR A C 1
ATOM 716 O O . THR A 1 97 ? -20.784 -28.829 -1.698 1.00 46.28 97 THR A O 1
ATOM 719 N N . ARG A 1 98 ? -21.781 -26.828 -1.703 1.00 45.59 98 ARG A N 1
ATOM 720 C CA . ARG A 1 98 ? -20.519 -26.064 -1.548 1.00 45.59 98 ARG A CA 1
ATOM 721 C C . ARG A 1 98 ? -19.694 -26.521 -0.333 1.00 45.59 98 ARG A C 1
ATOM 723 O O . ARG A 1 98 ? -18.476 -26.388 -0.359 1.00 45.59 98 ARG A O 1
ATOM 730 N N . GLU A 1 99 ? -20.358 -27.085 0.675 1.00 43.56 99 GLU A N 1
ATOM 731 C CA . GLU A 1 99 ? -19.763 -27.707 1.863 1.00 43.56 99 GLU A CA 1
ATOM 732 C C . GLU A 1 99 ? -19.042 -29.033 1.557 1.00 43.56 99 GLU A C 1
ATOM 734 O O . GLU A 1 99 ? -17.955 -29.257 2.080 1.00 43.56 99 GLU A O 1
ATOM 739 N N . GLU A 1 100 ? -19.567 -29.883 0.663 1.00 43.38 100 GLU A N 1
ATOM 740 C CA . GLU A 1 100 ? -18.901 -31.128 0.230 1.00 43.38 100 GLU A CA 1
ATOM 741 C C . GLU A 1 100 ? -17.657 -30.873 -0.635 1.00 43.38 100 GLU A C 1
ATOM 743 O O . GLU A 1 100 ? -16.763 -31.715 -0.700 1.00 43.38 100 GLU A O 1
ATOM 748 N N . LEU A 1 101 ? -17.574 -29.704 -1.279 1.00 47.88 101 LEU A N 1
ATOM 749 C CA . LEU A 1 101 ? -16.433 -29.300 -2.109 1.00 47.88 101 LEU A CA 1
ATOM 750 C C . LEU A 1 101 ? -15.287 -28.649 -1.315 1.00 47.88 101 LEU A C 1
ATOM 752 O O . LEU A 1 101 ? -14.292 -28.261 -1.924 1.00 47.88 101 LEU A O 1
ATOM 756 N N . GLY A 1 102 ? -15.406 -28.508 0.012 1.00 38.75 102 GLY A N 1
ATOM 757 C CA . GLY A 1 102 ? -14.358 -27.910 0.849 1.00 38.75 102 GLY A CA 1
ATOM 758 C C . GLY A 1 102 ? -14.007 -26.466 0.471 1.00 38.75 102 GLY A C 1
ATOM 759 O O . GLY A 1 102 ? -12.903 -26.014 0.758 1.00 38.75 102 GLY A O 1
ATOM 760 N N . LEU A 1 103 ? -14.920 -25.751 -0.197 1.00 48.03 103 LEU A N 1
ATOM 761 C CA . LEU A 1 103 ? -14.745 -24.349 -0.565 1.00 48.03 103 LEU A CA 1
ATOM 762 C C . LEU A 1 103 ? -14.993 -23.484 0.673 1.00 48.03 103 LEU A C 1
ATOM 764 O O . LEU A 1 103 ? -16.125 -23.077 0.926 1.00 48.03 103 LEU A O 1
ATOM 768 N N . ASP A 1 104 ? -13.915 -23.288 1.432 1.00 47.94 104 ASP A N 1
ATOM 769 C CA . ASP A 1 104 ? -13.674 -22.312 2.495 1.00 47.94 104 ASP A CA 1
ATOM 770 C C . ASP A 1 104 ? -14.920 -21.814 3.237 1.00 47.94 104 ASP A C 1
ATOM 772 O O . ASP A 1 104 ? -15.637 -20.906 2.806 1.00 47.94 104 ASP A O 1
ATOM 776 N N . THR A 1 105 ? -15.123 -22.344 4.444 1.00 55.25 105 THR A N 1
ATOM 777 C CA . THR A 1 105 ? -15.836 -21.599 5.482 1.00 55.25 105 THR A CA 1
ATOM 778 C C . THR A 1 105 ? -15.141 -20.247 5.619 1.00 55.25 105 THR A C 1
ATOM 780 O O . THR A 1 105 ? -13.975 -20.208 6.017 1.00 55.25 105 THR A O 1
ATOM 783 N N . VAL A 1 106 ? -15.821 -19.156 5.248 1.00 68.06 106 VAL A N 1
ATOM 784 C CA . VAL A 1 106 ? -15.283 -17.799 5.407 1.00 68.06 106 VAL A CA 1
ATOM 785 C C . VAL A 1 106 ? -14.796 -17.671 6.846 1.00 68.06 106 VAL A C 1
ATOM 787 O O . VAL A 1 106 ? -15.516 -18.005 7.788 1.00 68.06 106 VAL A O 1
ATOM 790 N N . ASP A 1 107 ? -13.544 -17.264 7.017 1.00 86.06 107 ASP A N 1
ATOM 791 C CA . ASP A 1 107 ? -12.961 -17.110 8.338 1.00 86.06 107 ASP A CA 1
ATOM 792 C C . ASP A 1 107 ? -13.660 -15.913 9.005 1.00 86.06 107 ASP A C 1
ATOM 794 O O . ASP A 1 107 ? -13.434 -14.773 8.608 1.00 86.06 107 ASP A O 1
ATOM 798 N N . VAL A 1 108 ? -14.575 -16.160 9.953 1.00 90.25 108 VAL A N 1
ATOM 799 C CA . VAL A 1 108 ? -15.434 -15.130 10.578 1.00 90.25 108 VAL A CA 1
ATOM 800 C C . VAL A 1 108 ? -15.181 -15.037 12.086 1.00 90.25 108 VAL A C 1
ATOM 802 O O . VAL A 1 108 ? -14.800 -16.004 12.752 1.00 90.25 108 VAL A O 1
ATOM 805 N N . GLY A 1 109 ? -15.366 -13.851 12.656 1.00 91.62 109 GLY A N 1
ATOM 806 C CA . GLY A 1 109 ? -15.344 -13.597 14.091 1.00 91.62 109 GLY A CA 1
ATOM 807 C C . GLY A 1 109 ? -16.199 -12.391 14.469 1.00 91.62 109 GLY A C 1
ATOM 808 O O . GLY A 1 109 ? -16.614 -11.607 13.620 1.00 91.62 109 GLY A O 1
ATOM 809 N N . VAL A 1 110 ? -16.454 -12.223 15.766 1.00 93.25 110 VAL A N 1
ATOM 810 C CA . VAL A 1 110 ? -17.137 -11.033 16.302 1.00 93.25 110 VAL A CA 1
ATOM 811 C C . VAL A 1 110 ? -16.175 -10.278 17.202 1.00 93.25 110 VAL A C 1
ATOM 813 O O . VAL A 1 110 ? -15.659 -10.843 18.168 1.00 93.25 110 VAL A O 1
ATOM 816 N N . SER A 1 111 ? -15.920 -9.009 16.887 1.00 93.88 111 SER A N 1
ATOM 817 C CA . SER A 1 111 ? -15.000 -8.151 17.635 1.00 93.88 111 SER A CA 1
ATOM 818 C C . SER A 1 111 ? -15.494 -7.916 19.060 1.00 93.88 111 SER A C 1
ATOM 820 O O . SER A 1 111 ? -16.556 -7.331 19.281 1.00 93.88 111 SER A O 1
ATOM 822 N N . GLY A 1 112 ? -14.685 -8.283 20.055 1.00 93.19 112 GLY A N 1
ATOM 823 C CA . GLY A 1 112 ? -14.963 -7.991 21.464 1.00 93.19 112 GLY A CA 1
ATOM 824 C C . GLY A 1 112 ? -14.856 -6.502 21.826 1.00 93.19 112 GLY A C 1
ATOM 825 O O . GLY A 1 112 ? -15.130 -6.122 22.965 1.00 93.19 112 GLY A O 1
ATOM 826 N N . ILE A 1 113 ? -14.439 -5.639 20.892 1.00 93.06 113 ILE A N 1
ATOM 827 C CA . ILE A 1 113 ? -14.279 -4.198 21.124 1.00 93.06 113 ILE A CA 1
ATOM 828 C C . ILE A 1 113 ? -15.638 -3.493 21.078 1.00 93.06 113 ILE A C 1
ATOM 830 O O . ILE A 1 113 ? -16.009 -2.801 22.037 1.00 93.06 113 ILE A O 1
ATOM 834 N N . ASN A 1 114 ? -16.377 -3.680 19.983 1.00 91.06 114 ASN A N 1
ATOM 835 C CA . ASN A 1 114 ? -17.652 -3.012 19.721 1.00 91.06 114 ASN A CA 1
ATOM 836 C C . ASN A 1 114 ? -18.748 -3.936 19.150 1.00 91.06 114 ASN A C 1
ATOM 838 O O . ASN A 1 114 ? -19.855 -3.458 18.938 1.00 91.06 114 ASN A O 1
ATOM 842 N N . GLY A 1 115 ? -18.483 -5.234 18.956 1.00 89.88 115 GLY A N 1
ATOM 843 C CA . GLY A 1 115 ? -19.458 -6.204 18.449 1.00 89.88 115 GLY A CA 1
ATOM 844 C C . GLY A 1 115 ? -19.539 -6.317 16.924 1.00 89.88 115 GLY A C 1
ATOM 845 O O . GLY A 1 115 ? -20.368 -7.083 16.442 1.00 89.88 115 GLY A O 1
ATOM 846 N N . ALA A 1 116 ? -18.698 -5.600 16.170 1.00 91.94 116 ALA A N 1
ATOM 847 C CA . ALA A 1 116 ? -18.674 -5.690 14.710 1.00 91.94 116 ALA A CA 1
ATOM 848 C C . ALA A 1 116 ? -18.305 -7.105 14.230 1.00 91.94 116 ALA A C 1
ATOM 850 O O . ALA A 1 116 ? -17.438 -7.765 14.817 1.00 91.94 116 ALA A O 1
ATOM 851 N N . VAL A 1 117 ? -18.944 -7.553 13.146 1.00 93.50 117 VAL A N 1
ATOM 852 C CA . VAL A 1 117 ? -18.566 -8.787 12.441 1.00 93.50 117 VAL A CA 1
ATOM 853 C C . VAL A 1 117 ? -17.258 -8.536 11.697 1.00 93.50 117 VAL A C 1
ATOM 855 O O . VAL A 1 117 ? -17.102 -7.495 11.059 1.00 93.50 117 VAL A O 1
ATOM 858 N N . VAL A 1 118 ? -16.321 -9.473 11.806 1.00 96.00 118 VAL A N 1
ATOM 859 C CA . VAL A 1 118 ? -15.016 -9.427 11.145 1.00 96.00 118 VAL A CA 1
ATOM 860 C C . VAL A 1 118 ? -14.854 -10.676 10.291 1.00 96.00 118 VAL A C 1
ATOM 862 O O . VAL A 1 118 ? -15.015 -11.785 10.795 1.00 96.00 118 VAL A O 1
ATOM 865 N N . GLU A 1 119 ? -14.518 -10.496 9.021 1.00 95.94 119 GLU A N 1
ATOM 866 C CA . GLU A 1 119 ? -14.258 -11.576 8.071 1.00 95.94 119 GLU A CA 1
ATOM 867 C C . GLU A 1 119 ? -12.852 -11.443 7.487 1.00 95.94 119 GLU A C 1
ATOM 869 O O . GLU A 1 119 ? -12.426 -10.338 7.142 1.00 95.94 119 GLU A O 1
ATOM 874 N N . TRP A 1 120 ? -12.142 -12.559 7.340 1.00 96.12 120 TRP A N 1
ATOM 875 C CA . TRP A 1 120 ? -10.810 -12.594 6.744 1.00 96.12 120 TRP A CA 1
ATOM 876 C C . TRP A 1 120 ? -10.844 -13.196 5.344 1.00 96.12 120 TRP A C 1
ATOM 878 O O . TRP A 1 120 ? -11.430 -14.250 5.108 1.00 96.12 120 TRP A O 1
ATOM 888 N N . HIS A 1 121 ? -10.157 -12.519 4.429 1.00 95.12 121 HIS A N 1
ATOM 889 C CA . HIS A 1 121 ? -10.133 -12.811 3.003 1.00 95.12 121 HIS A CA 1
ATOM 890 C C . HIS A 1 121 ? -8.686 -12.925 2.516 1.00 95.12 121 HIS A C 1
ATOM 892 O O . HIS A 1 121 ? -7.797 -12.212 2.984 1.00 95.12 121 HIS A O 1
ATOM 898 N N . GLU A 1 122 ? -8.423 -13.811 1.555 1.00 92.38 122 GLU A N 1
ATOM 899 C CA . GLU A 1 122 ? -7.109 -13.879 0.886 1.00 92.38 122 GLU A CA 1
ATOM 900 C C . GLU A 1 122 ? -6.934 -12.785 -0.163 1.00 92.38 122 GLU A C 1
ATOM 902 O O . GLU A 1 122 ? -5.828 -12.298 -0.392 1.00 92.38 122 GLU A O 1
ATOM 907 N N . THR A 1 123 ? -8.029 -12.398 -0.813 1.00 91.75 123 THR A N 1
ATOM 908 C CA . THR A 1 123 ? -8.012 -11.457 -1.928 1.00 91.75 123 THR A CA 1
ATOM 909 C C . THR A 1 123 ? -9.146 -10.451 -1.800 1.00 91.75 123 THR A C 1
ATOM 911 O O . THR A 1 123 ? -10.177 -10.729 -1.193 1.00 91.75 123 THR A O 1
ATOM 914 N N . MET A 1 124 ? -8.967 -9.279 -2.411 1.00 90.38 124 MET A N 1
ATOM 915 C CA . MET A 1 124 ? -10.014 -8.255 -2.490 1.00 90.38 124 MET A CA 1
ATOM 916 C C . MET A 1 124 ? -11.258 -8.761 -3.239 1.00 90.38 124 MET A C 1
ATOM 918 O O . MET A 1 124 ? -12.374 -8.374 -2.907 1.00 90.38 124 MET A O 1
ATOM 922 N N . ASP A 1 125 ? -11.069 -9.650 -4.218 1.00 90.31 125 ASP A N 1
ATOM 923 C CA . ASP A 1 125 ? -12.145 -10.192 -5.056 1.00 90.31 125 ASP A CA 1
ATOM 924 C C . ASP A 1 125 ? -13.102 -11.102 -4.248 1.00 90.31 125 ASP A C 1
ATOM 926 O O . ASP A 1 125 ? -14.241 -11.313 -4.656 1.00 90.31 125 ASP A O 1
ATOM 930 N N . ALA A 1 126 ? -12.670 -11.606 -3.083 1.00 92.50 126 ALA A N 1
ATOM 931 C CA . ALA A 1 126 ? -13.502 -12.394 -2.169 1.00 92.50 126 ALA A CA 1
ATOM 932 C C . ALA A 1 126 ? -14.397 -11.537 -1.251 1.00 92.50 126 ALA A C 1
ATOM 934 O O . ALA A 1 126 ? -15.349 -12.051 -0.662 1.00 92.50 126 ALA A O 1
ATOM 935 N N . VAL A 1 127 ? -14.120 -10.233 -1.133 1.00 95.00 127 VAL A N 1
ATOM 936 C CA . VAL A 1 127 ? -14.872 -9.341 -0.244 1.00 95.00 127 VAL A CA 1
ATOM 937 C C . VAL A 1 127 ? -16.269 -9.077 -0.833 1.00 95.00 127 VAL A C 1
ATOM 939 O O . VAL A 1 127 ? -16.345 -8.580 -1.963 1.00 95.00 127 VAL A O 1
ATOM 942 N N . PRO A 1 128 ? -17.371 -9.311 -0.085 1.00 94.75 128 PRO A N 1
ATOM 943 C CA . PRO A 1 128 ? -18.743 -9.156 -0.584 1.00 94.75 128 PRO A CA 1
ATOM 944 C C . PRO A 1 128 ? -19.014 -7.778 -1.207 1.00 94.75 128 PRO A C 1
ATOM 946 O O . PRO A 1 128 ? -18.510 -6.789 -0.680 1.00 94.75 128 PRO A O 1
ATOM 949 N N . PRO A 1 129 ? -19.805 -7.667 -2.290 1.00 94.56 129 PRO A N 1
ATOM 950 C CA . PRO A 1 129 ? -20.094 -6.385 -2.935 1.00 94.56 129 PRO A CA 1
ATOM 951 C C . PRO A 1 129 ? -20.903 -5.449 -2.024 1.00 94.56 129 PRO A C 1
ATOM 953 O O . PRO A 1 129 ? -21.708 -5.897 -1.206 1.00 94.56 129 PRO A O 1
ATOM 956 N N . GLY A 1 130 ? -20.725 -4.139 -2.199 1.00 94.69 130 GLY A N 1
ATOM 957 C CA . GLY A 1 130 ? -21.460 -3.108 -1.462 1.00 94.69 130 GLY A CA 1
ATOM 958 C C . GLY A 1 130 ? -20.630 -1.851 -1.180 1.00 94.69 130 GLY A C 1
ATOM 959 O O . GLY A 1 130 ? -19.418 -1.846 -1.432 1.00 94.69 130 GLY A O 1
ATOM 960 N N . PRO A 1 131 ? -21.260 -0.781 -0.659 1.00 96.12 131 PRO A N 1
ATOM 961 C CA . PRO A 1 131 ? -20.553 0.442 -0.297 1.00 96.12 131 PRO A CA 1
ATOM 962 C C . PRO A 1 131 ? -19.405 0.145 0.670 1.00 96.12 131 PRO A C 1
ATOM 964 O O . PRO A 1 131 ? -19.621 -0.474 1.711 1.00 96.12 131 PRO A O 1
ATOM 967 N N . THR A 1 132 ? -18.180 0.548 0.325 1.00 96.31 132 THR A N 1
ATOM 968 C CA . THR A 1 132 ? -16.972 0.118 1.057 1.00 96.31 132 THR A CA 1
ATOM 969 C C . THR A 1 132 ? -16.063 1.299 1.410 1.00 96.31 132 THR A C 1
ATOM 971 O O . THR A 1 132 ? -15.825 2.173 0.582 1.00 96.31 132 THR A O 1
ATOM 974 N N . ILE A 1 133 ? -15.504 1.304 2.625 1.00 97.31 133 ILE A N 1
ATOM 975 C CA . ILE A 1 133 ? -14.359 2.152 2.989 1.00 97.31 133 ILE A CA 1
ATOM 976 C C . ILE A 1 133 ? -13.113 1.269 2.997 1.00 97.31 133 ILE A C 1
ATOM 978 O O . ILE A 1 133 ? -13.005 0.362 3.821 1.00 97.31 133 ILE A O 1
ATOM 982 N N . VAL A 1 134 ? -12.186 1.515 2.075 1.00 98.00 134 VAL A N 1
ATOM 983 C CA . VAL A 1 134 ? -10.926 0.768 1.967 1.00 98.00 134 VAL A CA 1
ATOM 984 C C . VAL A 1 134 ? -9.813 1.541 2.668 1.00 98.00 134 VAL A C 1
ATOM 986 O O . VAL A 1 134 ? -9.633 2.730 2.419 1.00 98.00 134 VAL A O 1
ATOM 989 N N . ILE A 1 135 ? -9.050 0.862 3.525 1.00 98.00 135 ILE A N 1
ATOM 990 C CA . ILE A 1 135 ? -7.880 1.425 4.207 1.00 98.00 135 ILE A CA 1
ATOM 991 C C . ILE A 1 135 ? -6.670 0.565 3.847 1.00 98.00 135 ILE A C 1
ATOM 993 O O . ILE A 1 135 ? -6.623 -0.611 4.205 1.00 98.00 135 ILE A O 1
ATOM 997 N N . ALA A 1 136 ? -5.702 1.157 3.155 1.00 97.62 136 ALA A N 1
ATOM 998 C CA . ALA A 1 136 ? -4.394 0.577 2.880 1.00 97.62 136 ALA A CA 1
ATOM 999 C C . ALA A 1 136 ? -3.342 1.429 3.602 1.00 97.62 136 ALA A C 1
ATOM 1001 O O . ALA A 1 136 ? -3.185 2.602 3.285 1.00 97.62 136 ALA A O 1
ATOM 1002 N N . HIS A 1 137 ? -2.687 0.873 4.617 1.00 96.38 137 HIS A N 1
ATOM 1003 C CA . HIS A 1 137 ? -1.688 1.575 5.423 1.00 96.38 137 HIS A CA 1
ATOM 1004 C C . HIS A 1 137 ? -0.425 0.724 5.472 1.00 96.38 137 HIS A C 1
ATOM 1006 O O . HIS A 1 137 ? -0.501 -0.381 6.019 1.00 96.38 137 HIS A O 1
ATOM 1012 N N . GLU A 1 138 ? 0.682 1.236 4.929 1.00 95.38 138 GLU A N 1
ATOM 1013 C CA . GLU A 1 138 ? 1.943 0.501 4.731 1.00 95.38 138 GLU A CA 1
ATOM 1014 C C . GLU A 1 138 ? 1.672 -0.836 4.019 1.00 95.38 138 GLU A C 1
ATOM 1016 O O . GLU A 1 138 ? 1.848 -1.927 4.569 1.00 95.38 138 GLU A O 1
ATOM 1021 N N . PHE A 1 139 ? 1.039 -0.745 2.846 1.00 96.00 139 PHE A N 1
ATOM 1022 C CA . PHE A 1 139 ? 0.606 -1.911 2.074 1.00 96.00 139 PHE A CA 1
ATOM 1023 C C . PHE A 1 139 ? 1.211 -1.924 0.678 1.00 96.00 139 PHE A C 1
ATOM 1025 O O . PHE A 1 139 ? 1.566 -2.994 0.175 1.00 96.00 139 PHE A O 1
ATOM 1032 N N . PHE A 1 140 ? 1.260 -0.770 0.013 1.00 96.69 140 PHE A N 1
ATOM 1033 C CA . PHE A 1 140 ? 1.750 -0.697 -1.357 1.00 96.69 140 PHE A CA 1
ATOM 1034 C C . PHE A 1 140 ? 3.277 -0.672 -1.429 1.00 96.69 140 PHE A C 1
ATOM 1036 O O . PHE A 1 140 ? 3.811 -1.091 -2.458 1.00 96.69 140 PHE A O 1
ATOM 1043 N N . ASP A 1 141 ? 3.961 -0.241 -0.369 1.00 95.00 141 ASP A N 1
ATOM 1044 C CA . ASP A 1 141 ? 5.424 -0.240 -0.264 1.00 95.00 141 ASP A CA 1
ATOM 1045 C C . ASP A 1 141 ? 6.040 -1.651 -0.221 1.00 95.00 141 ASP A C 1
ATOM 1047 O O . ASP A 1 141 ? 7.151 -1.869 -0.701 1.00 95.00 141 ASP A O 1
ATOM 1051 N N . ALA A 1 142 ? 5.281 -2.633 0.265 1.00 94.81 142 ALA A N 1
ATOM 1052 C CA . ALA A 1 142 ? 5.649 -4.046 0.301 1.00 94.81 142 ALA A CA 1
ATOM 1053 C C . ALA A 1 142 ? 5.364 -4.793 -1.021 1.00 94.81 142 ALA A C 1
ATOM 1055 O O . ALA A 1 142 ? 5.581 -6.006 -1.127 1.00 94.81 142 ALA A O 1
ATOM 1056 N N . MET A 1 143 ? 4.815 -4.118 -2.039 1.00 95.31 143 MET A N 1
ATOM 1057 C CA . MET A 1 143 ? 4.486 -4.763 -3.312 1.00 95.31 143 MET A CA 1
ATOM 1058 C C . MET A 1 143 ? 5.726 -4.922 -4.203 1.00 95.31 143 MET A C 1
ATOM 1060 O O . MET A 1 143 ? 6.554 -4.018 -4.281 1.00 95.31 143 MET A O 1
ATOM 1064 N N . PRO A 1 144 ? 5.833 -6.019 -4.981 1.00 95.81 144 PRO A N 1
ATOM 1065 C CA . PRO A 1 144 ? 6.967 -6.221 -5.876 1.00 95.81 144 PRO A CA 1
ATOM 1066 C C . PRO A 1 144 ? 7.135 -5.084 -6.890 1.00 95.81 144 PRO A C 1
ATOM 1068 O O . PRO A 1 144 ? 6.156 -4.634 -7.502 1.00 95.81 144 PRO A O 1
ATOM 1071 N N . VAL A 1 145 ? 8.385 -4.684 -7.118 1.00 96.06 145 VAL A N 1
ATOM 1072 C CA . VAL A 1 145 ? 8.773 -3.655 -8.088 1.00 96.06 145 VAL A CA 1
ATOM 1073 C C . VAL A 1 145 ? 9.664 -4.222 -9.189 1.00 96.06 145 VAL A C 1
ATOM 1075 O O . VAL A 1 145 ? 10.504 -5.089 -8.959 1.00 96.06 145 VAL A O 1
ATOM 1078 N N . HIS A 1 146 ? 9.492 -3.699 -10.399 1.00 96.94 146 HIS A N 1
ATOM 1079 C CA . HIS A 1 146 ? 10.434 -3.853 -11.501 1.00 96.94 146 HIS A CA 1
ATOM 1080 C C . HIS A 1 146 ? 11.284 -2.593 -11.603 1.00 96.94 146 HIS A C 1
ATOM 1082 O O . HIS A 1 146 ? 10.745 -1.486 -11.647 1.00 96.94 146 HIS A O 1
ATOM 1088 N N . GLN A 1 147 ? 12.600 -2.759 -11.695 1.00 96.88 147 GLN A N 1
ATOM 1089 C CA . GLN A 1 147 ? 13.530 -1.649 -11.854 1.00 96.88 147 GLN A CA 1
ATOM 1090 C C . GLN A 1 147 ? 14.127 -1.655 -13.264 1.00 96.88 147 GLN A C 1
ATOM 1092 O O . GLN A 1 147 ? 14.605 -2.678 -13.752 1.00 96.88 147 GLN A O 1
ATOM 1097 N N . PHE A 1 148 ? 14.148 -0.498 -13.915 1.00 97.12 148 PHE A N 1
ATOM 1098 C CA . PHE A 1 148 ? 14.726 -0.303 -15.239 1.00 97.12 148 PHE A CA 1
ATOM 1099 C C . PHE A 1 148 ? 15.805 0.774 -15.192 1.00 97.12 148 PHE A C 1
ATOM 1101 O O . PHE A 1 148 ? 15.666 1.787 -14.512 1.00 97.12 148 PHE A O 1
ATOM 1108 N N . THR A 1 149 ? 16.875 0.585 -15.955 1.00 96.50 149 THR A N 1
ATOM 1109 C CA . THR A 1 149 ? 17.978 1.534 -16.111 1.00 96.50 149 THR A CA 1
ATOM 1110 C C . THR A 1 149 ? 18.133 1.907 -17.580 1.00 96.50 149 THR A C 1
ATOM 1112 O O . THR A 1 149 ? 18.207 1.041 -18.453 1.00 96.50 149 THR A O 1
ATOM 1115 N N . ARG A 1 150 ? 18.182 3.208 -17.876 1.00 94.94 150 ARG A N 1
ATOM 1116 C CA . ARG A 1 150 ? 18.424 3.728 -19.223 1.00 94.94 150 ARG A CA 1
ATOM 1117 C C . ARG A 1 150 ? 19.920 3.684 -19.518 1.00 94.94 150 ARG A C 1
ATOM 1119 O O . ARG A 1 150 ? 20.709 4.355 -18.860 1.00 94.94 150 ARG A O 1
ATOM 1126 N N . THR A 1 151 ? 20.288 2.916 -20.534 1.00 94.69 151 THR A N 1
ATOM 1127 C CA . THR A 1 151 ? 21.661 2.757 -21.028 1.00 94.69 151 THR A CA 1
ATOM 1128 C C . THR A 1 151 ? 21.777 3.276 -22.464 1.00 94.69 151 THR A C 1
ATOM 1130 O O . THR A 1 151 ? 20.779 3.666 -23.075 1.00 94.69 151 THR A O 1
ATOM 1133 N N . GLU A 1 152 ? 22.975 3.225 -23.048 1.00 93.50 152 GLU A N 1
ATOM 1134 C CA . GLU A 1 152 ? 23.192 3.501 -24.479 1.00 93.50 152 GLU A CA 1
ATOM 1135 C C . GLU A 1 152 ? 22.403 2.550 -25.397 1.00 93.50 152 GLU A C 1
ATOM 1137 O O . GLU A 1 152 ? 22.039 2.914 -26.512 1.00 93.50 152 GLU A O 1
ATOM 1142 N N . ARG A 1 153 ? 22.070 1.347 -24.909 1.00 91.94 153 ARG A N 1
ATOM 1143 C CA . ARG A 1 153 ? 21.253 0.347 -25.620 1.00 91.94 153 ARG A CA 1
ATOM 1144 C C . ARG A 1 153 ? 19.745 0.562 -25.433 1.00 91.94 153 ARG A C 1
ATOM 1146 O O . ARG A 1 153 ? 18.948 -0.259 -25.880 1.00 91.94 153 ARG A O 1
ATOM 1153 N N . GLY A 1 154 ? 19.346 1.632 -24.746 1.00 93.62 154 GLY A N 1
ATOM 1154 C CA . GLY A 1 154 ? 17.973 1.878 -24.315 1.00 93.62 154 GLY A CA 1
ATOM 1155 C C . GLY A 1 154 ? 17.701 1.383 -22.892 1.00 93.62 154 GLY A C 1
ATOM 1156 O O . GLY A 1 154 ? 18.619 1.201 -22.089 1.00 93.62 154 GLY A O 1
ATOM 1157 N N . TRP A 1 155 ? 16.421 1.215 -22.564 1.00 96.50 155 TRP A N 1
ATOM 1158 C CA . TRP A 1 155 ? 15.984 0.724 -21.256 1.00 96.50 155 TRP A CA 1
ATOM 1159 C C . TRP A 1 155 ? 16.328 -0.759 -21.083 1.00 96.50 155 TRP A C 1
ATOM 1161 O O . TRP A 1 155 ? 15.910 -1.597 -21.881 1.00 96.50 155 TRP A O 1
ATOM 1171 N N . CYS A 1 156 ? 17.065 -1.067 -20.020 1.00 97.38 156 CYS A N 1
ATOM 1172 C CA . CYS A 1 156 ? 17.398 -2.415 -19.574 1.00 97.38 156 CYS A CA 1
ATOM 1173 C C . CYS A 1 156 ? 16.732 -2.669 -18.219 1.00 97.38 156 CYS A C 1
ATOM 1175 O O . CYS A 1 156 ? 16.710 -1.784 -17.371 1.00 97.38 156 CYS A O 1
ATOM 1177 N N . GLU A 1 157 ? 16.200 -3.863 -18.002 1.00 97.62 157 GLU A N 1
ATOM 1178 C CA . GLU A 1 157 ? 15.660 -4.282 -16.708 1.00 97.62 157 GLU A CA 1
ATOM 1179 C C . GLU A 1 157 ? 16.810 -4.703 -15.783 1.00 97.62 157 GLU A C 1
ATOM 1181 O O . GLU A 1 157 ? 17.752 -5.364 -16.231 1.00 97.62 157 GLU A O 1
ATOM 1186 N N . ARG A 1 158 ? 16.749 -4.304 -14.510 1.00 96.69 158 ARG A N 1
ATOM 1187 C CA . ARG A 1 158 ? 17.629 -4.809 -13.452 1.00 96.69 158 ARG A CA 1
ATOM 1188 C C . ARG A 1 158 ? 17.086 -6.159 -12.995 1.00 96.69 158 ARG A C 1
ATOM 1190 O O . ARG A 1 158 ? 15.931 -6.265 -12.598 1.00 96.69 158 ARG A O 1
ATOM 1197 N N . LEU A 1 159 ? 17.922 -7.182 -13.077 1.00 96.31 159 LEU A N 1
ATOM 1198 C CA . LEU A 1 159 ? 17.595 -8.570 -12.772 1.00 96.31 159 LEU A CA 1
ATOM 1199 C C . LEU A 1 159 ? 18.540 -9.096 -11.693 1.00 96.31 159 LEU A C 1
ATOM 1201 O O . LEU A 1 159 ? 19.659 -8.606 -11.549 1.00 96.31 159 LEU A O 1
ATOM 1205 N N . VAL A 1 160 ? 18.107 -10.130 -10.979 1.00 95.12 160 VAL A N 1
ATOM 1206 C CA . VAL A 1 160 ? 18.953 -10.866 -10.034 1.00 95.12 160 VAL A CA 1
ATOM 1207 C C . VAL A 1 160 ? 19.530 -12.087 -10.751 1.00 95.12 160 VAL A C 1
ATOM 1209 O O . VAL A 1 160 ? 18.777 -12.904 -11.284 1.00 95.12 160 VAL A O 1
ATOM 1212 N N . ALA A 1 161 ? 20.855 -12.212 -10.780 1.00 93.19 161 ALA A N 1
ATOM 1213 C CA . ALA A 1 161 ? 21.569 -13.356 -11.343 1.00 93.19 161 ALA A CA 1
ATOM 1214 C C . ALA A 1 161 ? 22.385 -14.084 -10.268 1.00 93.19 161 ALA A C 1
ATOM 1216 O O . ALA A 1 161 ? 22.647 -13.541 -9.198 1.00 93.19 161 ALA A O 1
ATOM 1217 N N . ILE A 1 162 ? 22.784 -15.324 -10.555 1.00 91.31 162 ILE A N 1
ATOM 1218 C CA . ILE A 1 162 ? 23.729 -16.068 -9.714 1.00 91.31 162 ILE A CA 1
ATOM 1219 C C . ILE A 1 162 ? 25.121 -15.478 -9.933 1.00 91.31 162 ILE A C 1
ATOM 1221 O O . ILE A 1 162 ? 25.558 -15.364 -11.079 1.00 91.31 162 ILE A O 1
ATOM 1225 N N . SER A 1 163 ? 25.821 -15.163 -8.844 1.00 86.25 163 SER A N 1
ATOM 1226 C CA . SER A 1 163 ? 27.182 -14.629 -8.907 1.00 86.25 163 SER A CA 1
ATOM 1227 C C . SER A 1 163 ? 28.130 -15.567 -9.659 1.00 86.25 163 SER A C 1
ATOM 1229 O O . SER A 1 163 ? 28.096 -16.794 -9.496 1.00 86.25 163 SER A O 1
ATOM 1231 N N . GLY A 1 164 ? 29.020 -14.982 -10.466 1.00 72.62 164 GLY A N 1
ATOM 1232 C CA . GLY A 1 164 ? 29.990 -15.709 -11.284 1.00 72.62 164 GLY A CA 1
ATOM 1233 C C . GLY A 1 164 ? 30.911 -16.650 -10.496 1.00 72.62 164 GLY A C 1
ATOM 1234 O O . GLY A 1 164 ? 31.357 -17.658 -11.051 1.00 72.62 164 GLY A O 1
ATOM 1235 N N . ASP A 1 165 ? 31.168 -16.371 -9.217 1.00 66.50 165 ASP A N 1
ATOM 1236 C CA . ASP A 1 165 ? 31.998 -17.220 -8.352 1.00 66.50 165 ASP A CA 1
ATOM 1237 C C . ASP A 1 165 ? 31.269 -18.496 -7.914 1.00 66.50 165 ASP A C 1
ATOM 1239 O O . ASP A 1 165 ? 31.854 -19.587 -7.896 1.00 66.50 165 ASP A O 1
ATOM 1243 N N . VAL A 1 166 ? 29.961 -18.388 -7.670 1.00 64.38 166 VAL A N 1
ATOM 1244 C CA . VAL A 1 166 ? 29.089 -19.536 -7.395 1.00 64.38 166 VAL A CA 1
ATOM 1245 C C . VAL A 1 166 ? 28.839 -20.333 -8.677 1.00 64.38 166 VAL A C 1
ATOM 1247 O O . VAL A 1 166 ? 28.973 -21.556 -8.679 1.00 64.38 166 VAL A O 1
ATOM 1250 N N . ALA A 1 167 ? 28.580 -19.655 -9.800 1.00 63.47 167 ALA A N 1
ATOM 1251 C CA . ALA A 1 167 ? 28.330 -20.292 -11.095 1.00 63.47 167 ALA A CA 1
ATOM 1252 C C . ALA A 1 167 ? 29.532 -21.099 -11.628 1.00 63.47 167 ALA A C 1
ATOM 1254 O O . ALA A 1 167 ? 29.352 -22.087 -12.340 1.00 63.47 167 ALA A O 1
ATOM 1255 N N . LYS A 1 168 ? 30.765 -20.714 -11.271 1.00 61.88 168 LYS A N 1
ATOM 1256 C CA . LYS A 1 168 ? 32.004 -21.428 -11.639 1.00 61.88 168 LYS A CA 1
ATOM 1257 C C . LYS A 1 168 ? 32.376 -22.565 -10.674 1.00 61.88 168 LYS A C 1
ATOM 1259 O O . LYS A 1 168 ? 33.465 -23.121 -10.805 1.00 61.88 168 LYS A O 1
ATOM 1264 N N . GLY A 1 169 ? 31.517 -22.904 -9.707 1.00 55.31 169 GLY A N 1
ATOM 1265 C CA . GLY A 1 169 ? 31.763 -23.984 -8.744 1.00 55.31 169 GLY A CA 1
ATOM 1266 C C . GLY A 1 169 ? 32.903 -23.703 -7.759 1.00 55.31 169 GLY A C 1
ATOM 1267 O O . GLY A 1 169 ? 33.429 -24.632 -7.154 1.00 55.31 169 GLY A O 1
ATOM 1268 N N . ARG A 1 170 ? 33.309 -22.434 -7.596 1.00 53.47 170 ARG A N 1
ATOM 1269 C CA . ARG A 1 170 ? 34.362 -22.036 -6.646 1.00 53.47 170 ARG A CA 1
ATOM 1270 C C . ARG A 1 170 ? 33.837 -21.806 -5.224 1.00 53.47 170 ARG A C 1
ATOM 1272 O O . ARG A 1 170 ? 34.637 -21.707 -4.304 1.00 53.47 170 ARG A O 1
ATOM 1279 N N . GLY A 1 171 ? 32.517 -21.804 -5.027 1.00 53.09 171 GLY A N 1
ATOM 1280 C CA . GLY A 1 171 ? 31.850 -21.623 -3.730 1.00 53.09 171 GLY A CA 1
ATOM 1281 C C . GLY A 1 171 ? 31.670 -22.894 -2.887 1.00 53.09 171 GLY A C 1
ATOM 1282 O O . GLY A 1 171 ? 30.660 -23.017 -2.203 1.00 53.09 171 GLY A O 1
ATOM 1283 N N . GLY A 1 172 ? 32.584 -23.871 -2.949 1.00 52.66 172 GLY A N 1
ATOM 1284 C CA . GLY A 1 172 ? 32.382 -25.140 -2.239 1.00 52.66 172 GLY A CA 1
ATOM 1285 C C . GLY A 1 172 ? 33.549 -26.123 -2.275 1.00 52.66 172 GLY A C 1
ATOM 1286 O O . GLY A 1 172 ? 33.408 -27.232 -2.777 1.00 52.66 172 GLY A O 1
ATOM 1287 N N . SER A 1 173 ? 34.690 -25.745 -1.704 1.00 45.59 173 SER A N 1
ATOM 1288 C CA . SER A 1 173 ? 35.639 -26.712 -1.138 1.00 45.59 173 SER A CA 1
ATOM 1289 C C . SER A 1 173 ? 36.308 -26.083 0.077 1.00 45.59 173 SER A C 1
ATOM 1291 O O . SER A 1 173 ? 37.449 -25.633 0.013 1.00 45.59 173 SER A O 1
ATOM 1293 N N . SER A 1 174 ? 35.594 -26.056 1.201 1.00 48.22 174 SER A N 1
ATOM 1294 C CA . SER A 1 174 ? 36.221 -25.916 2.512 1.00 48.22 174 SER A CA 1
ATOM 1295 C C . SER A 1 174 ? 37.018 -27.193 2.796 1.00 48.22 174 SER A C 1
ATOM 1297 O O . SER A 1 174 ? 36.528 -28.139 3.416 1.00 48.22 174 SER A O 1
ATOM 1299 N N . SER A 1 175 ? 38.248 -27.249 2.293 1.00 40.56 175 SER A N 1
ATOM 1300 C CA . SER A 1 175 ? 39.282 -28.091 2.879 1.00 40.56 175 SER A CA 1
ATOM 1301 C C . SER A 1 175 ? 39.474 -27.637 4.323 1.00 40.56 175 SER A C 1
ATOM 1303 O O . SER A 1 175 ? 39.789 -26.478 4.573 1.00 40.56 175 SER A O 1
ATOM 1305 N N . ILE A 1 176 ? 39.237 -28.555 5.259 1.00 47.03 176 ILE A N 1
ATOM 1306 C CA . ILE A 1 176 ? 39.555 -28.408 6.680 1.00 47.03 176 ILE A CA 1
ATOM 1307 C C . ILE A 1 176 ? 41.042 -28.046 6.778 1.00 47.03 176 ILE A C 1
ATOM 1309 O O . ILE A 1 176 ? 41.896 -28.877 6.468 1.00 47.03 176 ILE A O 1
ATOM 1313 N N . GLY A 1 177 ? 41.346 -26.804 7.153 1.00 39.56 177 GLY A N 1
ATOM 1314 C CA . GLY A 1 177 ? 42.717 -26.311 7.215 1.00 39.56 177 GLY A CA 1
ATOM 1315 C C . GLY A 1 177 ? 42.819 -24.889 7.759 1.00 39.56 177 GLY A C 1
ATOM 1316 O O . GLY A 1 177 ? 42.697 -23.936 7.004 1.00 39.56 177 GLY A O 1
ATOM 1317 N N . ASP A 1 178 ? 43.114 -24.827 9.056 1.00 34.03 178 ASP A N 1
ATOM 1318 C CA . ASP A 1 178 ? 43.813 -23.767 9.797 1.00 34.03 178 ASP A CA 1
ATOM 1319 C C . ASP A 1 178 ? 43.095 -22.430 10.096 1.00 34.03 178 ASP A C 1
ATOM 1321 O O . ASP A 1 178 ? 42.935 -21.544 9.258 1.00 34.03 178 ASP A O 1
ATOM 1325 N N . GLU A 1 179 ? 42.723 -22.268 11.371 1.00 44.16 179 GLU A N 1
ATOM 1326 C CA . GLU A 1 179 ? 42.241 -21.024 11.977 1.00 44.16 179 GLU A CA 1
ATOM 1327 C C . GLU A 1 179 ? 43.418 -20.087 12.297 1.00 44.16 179 GLU A C 1
ATOM 1329 O O . GLU A 1 179 ? 43.872 -20.007 13.438 1.00 44.16 179 GLU A O 1
ATOM 1334 N N . SER A 1 180 ? 43.897 -19.315 11.320 1.00 40.56 180 SER A N 1
ATOM 1335 C CA . SER A 1 180 ? 44.672 -18.105 11.635 1.00 40.56 180 SER A CA 1
ATOM 1336 C C . SER A 1 180 ? 44.744 -17.108 10.478 1.00 40.56 180 SER A C 1
ATOM 1338 O O . SER A 1 180 ? 45.768 -16.993 9.808 1.00 40.56 180 SER A O 1
ATOM 1340 N N . SER A 1 181 ? 43.680 -16.337 10.250 1.00 38.41 181 SER A N 1
ATOM 1341 C CA . SER A 1 181 ? 43.770 -14.939 9.784 1.00 38.41 181 SER A CA 1
ATOM 1342 C C . SER A 1 181 ? 42.394 -14.276 9.865 1.00 38.41 181 SER A C 1
ATOM 1344 O O . SER A 1 181 ? 41.444 -14.699 9.218 1.00 38.41 181 SER A O 1
ATOM 1346 N N . ARG A 1 182 ? 42.290 -13.232 10.690 1.00 47.59 182 ARG A N 1
ATOM 1347 C CA . ARG A 1 182 ? 41.215 -12.239 10.618 1.00 47.59 182 ARG A CA 1
ATOM 1348 C C . ARG A 1 182 ? 41.593 -11.240 9.527 1.00 47.59 182 ARG A C 1
ATOM 1350 O O . ARG A 1 182 ? 42.699 -10.717 9.599 1.00 47.59 182 ARG A O 1
ATOM 1357 N N . ASP A 1 183 ? 40.713 -11.059 8.545 1.00 38.06 183 ASP A N 1
ATOM 1358 C CA . ASP A 1 183 ? 40.284 -9.778 7.950 1.00 38.06 183 ASP A CA 1
ATOM 1359 C C . ASP A 1 183 ? 39.671 -10.028 6.560 1.00 38.06 183 ASP A C 1
ATOM 1361 O O . ASP A 1 183 ? 40.352 -10.490 5.648 1.00 38.06 183 ASP A O 1
ATOM 1365 N N . GLY A 1 184 ? 38.381 -9.705 6.409 1.00 38.44 184 GLY A N 1
ATOM 1366 C CA . GLY A 1 184 ? 37.650 -9.729 5.136 1.00 38.44 184 GLY A CA 1
ATOM 1367 C C . GLY A 1 184 ? 36.450 -10.673 5.147 1.00 38.44 184 GLY A C 1
ATOM 1368 O O . GLY A 1 184 ? 36.574 -11.845 4.814 1.00 38.44 184 GLY A O 1
ATOM 1369 N N . ASP A 1 185 ? 35.281 -10.152 5.520 1.00 41.19 185 ASP A N 1
ATOM 1370 C CA . ASP A 1 185 ? 33.978 -10.810 5.374 1.00 41.19 185 ASP A CA 1
ATOM 1371 C C . ASP A 1 185 ? 33.602 -10.915 3.879 1.00 41.19 185 ASP A C 1
ATOM 1373 O O . ASP A 1 185 ? 32.747 -10.197 3.370 1.00 41.19 185 ASP A O 1
ATOM 1377 N N . GLU A 1 186 ? 34.302 -11.775 3.133 1.00 48.31 186 GLU A N 1
ATOM 1378 C CA . GLU A 1 186 ? 33.864 -12.276 1.826 1.00 48.31 186 GLU A CA 1
ATOM 1379 C C . GLU A 1 186 ? 32.920 -13.466 2.046 1.00 48.31 186 GLU A C 1
ATOM 1381 O O . GLU A 1 186 ? 33.186 -14.600 1.641 1.00 48.31 186 GLU A O 1
ATOM 1386 N N . SER A 1 187 ? 31.776 -13.224 2.690 1.00 52.47 187 SER A N 1
ATOM 1387 C CA . SER A 1 187 ? 30.625 -14.094 2.463 1.00 52.47 187 SER A CA 1
ATOM 1388 C C . SER A 1 187 ? 30.315 -14.019 0.969 1.00 52.47 187 SER A C 1
ATOM 1390 O O . SER A 1 187 ? 29.925 -12.967 0.456 1.00 52.47 187 SER A O 1
ATOM 1392 N N . SER A 1 188 ? 30.591 -15.099 0.232 1.00 55.91 188 SER A N 1
ATOM 1393 C CA . SER A 1 188 ? 30.404 -15.142 -1.216 1.00 55.91 188 SER A CA 1
ATOM 1394 C C . SER A 1 188 ? 28.958 -14.765 -1.538 1.00 55.91 188 SER A C 1
ATOM 1396 O O . SER A 1 188 ? 28.042 -15.552 -1.280 1.00 55.91 188 SER A O 1
ATOM 1398 N N . ARG A 1 189 ? 28.731 -13.563 -2.080 1.00 69.50 189 ARG A N 1
ATOM 1399 C CA . ARG A 1 189 ? 27.394 -13.129 -2.498 1.00 69.50 189 ARG A CA 1
ATOM 1400 C C . ARG A 1 189 ? 26.864 -14.147 -3.502 1.00 69.50 189 ARG A C 1
ATOM 1402 O O . ARG A 1 189 ? 27.400 -14.264 -4.600 1.00 69.50 189 ARG A O 1
ATOM 1409 N N . ALA A 1 190 ? 25.831 -14.901 -3.129 1.00 85.12 190 ALA A N 1
ATOM 1410 C CA . ALA A 1 190 ? 25.241 -15.907 -4.012 1.00 85.12 190 ALA A CA 1
ATOM 1411 C C . ALA A 1 190 ? 24.558 -15.273 -5.233 1.00 85.12 190 ALA A C 1
ATOM 1413 O O . ALA A 1 190 ? 24.472 -15.897 -6.294 1.00 85.12 190 ALA A O 1
ATOM 1414 N N . PHE A 1 191 ? 24.124 -14.020 -5.087 1.00 91.62 191 PHE A N 1
ATOM 1415 C CA . PHE A 1 191 ? 23.398 -13.262 -6.092 1.00 91.62 191 PHE A CA 1
ATOM 1416 C C . PHE A 1 191 ? 24.084 -11.933 -6.415 1.00 91.62 191 PHE A C 1
ATOM 1418 O O . PHE A 1 191 ? 24.740 -11.335 -5.563 1.00 91.62 191 PHE A O 1
ATOM 1425 N N . GLU A 1 192 ? 23.882 -11.452 -7.637 1.00 92.69 192 GLU A N 1
ATOM 1426 C CA . GLU A 1 192 ? 24.304 -10.128 -8.093 1.00 92.69 192 GLU A CA 1
ATOM 1427 C C . GLU A 1 192 ? 23.197 -9.442 -8.905 1.00 92.69 192 GLU A C 1
ATOM 1429 O O . GLU A 1 192 ? 22.398 -10.099 -9.580 1.00 92.69 192 GLU A O 1
ATOM 1434 N N . MET A 1 193 ? 23.152 -8.108 -8.848 1.00 93.31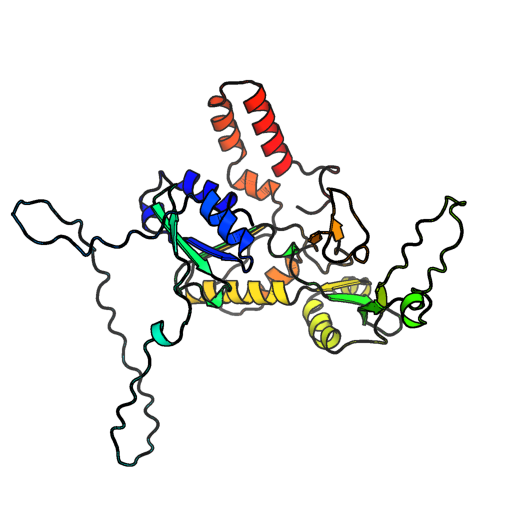 193 MET A N 1
ATOM 1435 C CA . MET A 1 193 ? 22.277 -7.310 -9.708 1.00 93.31 193 MET A CA 1
ATOM 1436 C C . MET A 1 193 ? 22.923 -7.156 -11.086 1.00 93.31 193 MET A C 1
ATOM 1438 O O . MET A 1 193 ? 24.026 -6.624 -11.202 1.00 93.31 193 MET A O 1
ATOM 1442 N N . VAL A 1 194 ? 22.217 -7.557 -12.142 1.00 95.50 194 VAL A N 1
ATOM 1443 C CA . VAL A 1 194 ? 22.669 -7.439 -13.537 1.00 95.50 194 VAL A CA 1
ATOM 1444 C C . VAL A 1 194 ? 21.660 -6.676 -14.383 1.00 95.50 194 VAL A C 1
ATOM 1446 O O . VAL A 1 194 ? 20.490 -6.554 -14.030 1.00 95.50 194 VAL A O 1
ATOM 1449 N N . LEU A 1 195 ? 22.100 -6.172 -15.534 1.00 97.19 195 LEU A N 1
ATOM 1450 C CA . LEU A 1 195 ? 21.216 -5.549 -16.516 1.00 97.19 195 LEU A CA 1
ATOM 1451 C C . LEU A 1 195 ? 20.889 -6.527 -17.639 1.00 97.19 195 LEU A C 1
ATOM 1453 O O . LEU A 1 195 ? 21.778 -7.188 -18.183 1.00 97.19 195 LEU A O 1
ATOM 1457 N N . SER A 1 196 ? 19.624 -6.556 -18.051 1.00 97.19 196 SER A N 1
ATOM 1458 C CA . SER A 1 196 ? 19.215 -7.286 -19.246 1.00 97.19 196 SER A CA 1
ATOM 1459 C C . SER A 1 196 ? 19.994 -6.806 -20.491 1.00 97.19 196 SER A C 1
ATOM 1461 O O . SER A 1 196 ? 20.434 -5.649 -20.565 1.00 97.19 196 SER A O 1
ATOM 1463 N N . PRO A 1 197 ? 20.163 -7.651 -21.529 1.00 94.50 197 PRO A N 1
ATOM 1464 C CA . PRO A 1 197 ? 20.855 -7.260 -22.765 1.00 94.50 197 PRO A CA 1
ATOM 1465 C C . PRO A 1 197 ? 20.197 -6.096 -23.529 1.00 94.50 197 PRO A C 1
ATOM 1467 O O . PRO A 1 197 ? 20.833 -5.462 -24.367 1.00 94.50 197 PRO A O 1
ATOM 1470 N N . GLY A 1 198 ? 18.929 -5.817 -23.236 1.00 92.94 198 GLY A N 1
ATOM 1471 C CA . GLY A 1 198 ? 18.117 -4.765 -23.833 1.00 92.94 198 GLY A CA 1
ATOM 1472 C C . GLY A 1 198 ? 16.717 -4.777 -23.223 1.00 92.94 198 GLY A C 1
ATOM 1473 O O . GLY A 1 198 ? 16.506 -5.370 -22.162 1.00 92.94 198 GLY A O 1
ATOM 1474 N N . LEU A 1 199 ? 15.757 -4.156 -23.901 1.00 94.56 199 LEU A N 1
ATOM 1475 C CA . LEU A 1 199 ? 14.377 -4.076 -23.429 1.00 94.56 199 LEU A CA 1
ATOM 1476 C C . LEU A 1 199 ? 13.742 -5.472 -23.321 1.00 94.56 199 LEU A C 1
ATOM 1478 O O . LEU A 1 199 ? 13.665 -6.206 -24.306 1.00 94.56 199 LEU A O 1
ATOM 1482 N N . THR A 1 200 ? 13.281 -5.834 -22.126 1.00 97.06 200 THR A N 1
ATOM 1483 C CA . THR A 1 200 ? 12.563 -7.093 -21.880 1.00 97.06 200 THR A CA 1
ATOM 1484 C C . THR A 1 200 ? 11.093 -6.972 -22.303 1.00 97.06 200 THR A C 1
ATOM 1486 O O . THR A 1 200 ? 10.591 -5.854 -22.447 1.00 97.06 200 THR A O 1
ATOM 1489 N N . PRO A 1 201 ? 10.347 -8.083 -22.471 1.00 96.56 201 PRO A N 1
ATOM 1490 C CA . PRO A 1 201 ? 8.901 -8.022 -22.712 1.00 96.56 201 PRO A CA 1
ATOM 1491 C C . PRO A 1 201 ? 8.138 -7.251 -21.623 1.00 96.56 201 PRO A C 1
ATOM 1493 O O . PRO A 1 201 ? 7.237 -6.473 -21.935 1.00 96.56 201 PRO A O 1
ATOM 1496 N N . ALA A 1 202 ? 8.543 -7.416 -20.357 1.00 94.12 202 ALA A N 1
ATOM 1497 C CA . ALA A 1 202 ? 8.028 -6.645 -19.228 1.00 94.12 202 ALA A CA 1
ATOM 1498 C C . ALA A 1 202 ? 8.291 -5.144 -19.422 1.00 94.12 202 ALA A C 1
ATOM 1500 O O . ALA A 1 202 ? 7.361 -4.338 -19.376 1.00 94.12 202 ALA A O 1
ATOM 1501 N N . GLY A 1 203 ? 9.533 -4.772 -19.745 1.00 95.62 203 GLY A N 1
ATOM 1502 C CA . GLY A 1 203 ? 9.898 -3.385 -20.026 1.00 95.62 203 GLY A CA 1
ATOM 1503 C C . GLY A 1 203 ? 9.142 -2.785 -21.212 1.00 95.62 203 GLY A C 1
ATOM 1504 O O . GLY A 1 203 ? 8.682 -1.648 -21.129 1.00 95.62 203 GLY A O 1
ATOM 1505 N N . ALA A 1 204 ? 8.947 -3.546 -22.291 1.00 95.81 204 ALA A N 1
ATOM 1506 C CA . ALA A 1 204 ? 8.202 -3.101 -23.468 1.00 95.81 204 ALA A CA 1
ATOM 1507 C C . ALA A 1 204 ? 6.729 -2.790 -23.161 1.00 95.81 204 ALA A C 1
ATOM 1509 O O . ALA A 1 204 ? 6.149 -1.898 -23.780 1.00 95.81 204 ALA A O 1
ATOM 1510 N N . LEU A 1 205 ? 6.135 -3.488 -22.189 1.00 94.81 205 LEU A N 1
ATOM 1511 C CA . LEU A 1 205 ? 4.771 -3.238 -21.732 1.00 94.81 205 LEU A CA 1
ATOM 1512 C C . LEU A 1 205 ? 4.696 -2.080 -20.726 1.00 94.81 205 LEU A C 1
ATOM 1514 O O . LEU A 1 205 ? 3.811 -1.231 -20.825 1.00 94.81 205 LEU A O 1
ATOM 1518 N N . MET A 1 206 ? 5.592 -2.064 -19.739 1.00 94.62 206 MET A N 1
ATOM 1519 C CA . MET A 1 206 ? 5.475 -1.191 -18.568 1.00 94.62 206 MET A CA 1
ATOM 1520 C C . MET A 1 206 ? 6.070 0.200 -18.799 1.00 94.62 206 MET A C 1
ATOM 1522 O O . MET A 1 206 ? 5.436 1.197 -18.455 1.00 94.62 206 MET A O 1
ATOM 1526 N N . VAL A 1 207 ? 7.261 0.290 -19.403 1.00 94.88 207 VAL A N 1
ATOM 1527 C CA . VAL A 1 207 ? 8.001 1.559 -19.520 1.00 94.88 207 VAL A CA 1
ATOM 1528 C C . VAL A 1 207 ? 7.241 2.587 -20.368 1.00 94.88 207 VAL A C 1
ATOM 1530 O O . VAL A 1 207 ? 7.048 3.704 -19.884 1.00 94.88 207 VAL A O 1
ATOM 1533 N N . PRO A 1 208 ? 6.732 2.267 -21.580 1.00 92.75 208 PRO A N 1
ATOM 1534 C CA . PRO A 1 208 ? 5.994 3.250 -22.374 1.00 92.75 208 PRO A CA 1
ATOM 1535 C C . PRO A 1 208 ? 4.724 3.745 -21.675 1.00 92.75 208 PRO A C 1
ATOM 1537 O O . PRO A 1 208 ? 4.467 4.945 -21.673 1.00 92.75 208 PRO A O 1
ATOM 1540 N N . ARG A 1 209 ? 3.972 2.841 -21.027 1.00 90.12 209 ARG A N 1
ATOM 1541 C CA . ARG A 1 209 ? 2.746 3.179 -20.284 1.00 90.12 209 ARG A CA 1
ATOM 1542 C C . ARG A 1 209 ? 3.035 4.077 -19.088 1.00 90.12 209 ARG A C 1
ATOM 1544 O O . ARG A 1 209 ? 2.345 5.068 -18.870 1.00 90.12 209 ARG A O 1
ATOM 1551 N N . ARG A 1 210 ? 4.090 3.777 -18.323 1.00 90.81 210 ARG A N 1
ATOM 1552 C CA . ARG A 1 210 ? 4.468 4.613 -17.178 1.00 90.81 210 ARG A CA 1
ATOM 1553 C C . ARG A 1 210 ? 4.931 5.998 -17.621 1.00 90.81 210 ARG A C 1
ATOM 1555 O O . ARG A 1 210 ? 4.639 6.978 -16.940 1.00 90.81 210 ARG A O 1
ATOM 1562 N N . LEU A 1 211 ? 5.628 6.096 -18.749 1.00 91.56 211 LEU A N 1
ATOM 1563 C CA . LEU A 1 211 ? 6.129 7.366 -19.277 1.00 91.56 211 LEU A CA 1
ATOM 1564 C C . LEU A 1 211 ? 5.105 8.132 -20.128 1.00 91.56 211 LEU A C 1
ATOM 1566 O O . LEU A 1 211 ? 5.386 9.255 -20.546 1.00 91.56 211 LEU A O 1
ATOM 1570 N N . GLU A 1 212 ? 3.922 7.578 -20.381 1.00 88.25 212 GLU A N 1
ATOM 1571 C CA . GLU A 1 212 ? 2.840 8.286 -21.067 1.00 88.25 212 GLU A CA 1
ATOM 1572 C C . GLU A 1 212 ? 2.513 9.596 -20.330 1.00 88.25 212 GLU A C 1
ATOM 1574 O O . GLU A 1 212 ? 2.579 9.649 -19.109 1.00 88.25 212 GLU A O 1
ATOM 1579 N N . GLY A 1 213 ? 2.259 10.699 -21.032 1.00 83.56 213 GLY A N 1
ATOM 1580 C CA . GLY A 1 213 ? 1.942 11.988 -20.394 1.00 83.56 213 GLY A CA 1
ATOM 1581 C C . GLY A 1 213 ? 3.029 12.607 -19.495 1.00 83.56 213 GLY A C 1
ATOM 1582 O O . GLY A 1 213 ? 2.776 13.642 -18.894 1.00 83.56 213 GLY A O 1
ATOM 1583 N N . VAL A 1 214 ? 4.224 12.014 -19.376 1.00 87.75 214 VAL A N 1
ATOM 1584 C CA . VAL A 1 214 ? 5.372 12.658 -18.714 1.00 87.75 214 VAL A CA 1
ATOM 1585 C C . VAL A 1 214 ? 6.036 13.613 -19.710 1.00 87.75 214 VAL A C 1
ATOM 1587 O O . VAL A 1 214 ? 6.252 13.247 -20.870 1.00 87.75 214 VAL A O 1
ATOM 1590 N N . ASP A 1 215 ? 6.393 14.823 -19.278 1.00 88.88 215 ASP A N 1
ATOM 1591 C CA . ASP A 1 215 ? 7.044 15.820 -20.135 1.00 88.88 215 ASP A CA 1
ATOM 1592 C C . ASP A 1 215 ? 8.308 15.280 -20.810 1.00 88.88 215 ASP A C 1
ATOM 1594 O O . ASP A 1 215 ? 9.071 14.511 -20.222 1.00 88.88 215 ASP A O 1
ATOM 1598 N N . ALA A 1 216 ? 8.553 15.684 -22.060 1.00 87.94 216 ALA A N 1
ATOM 1599 C CA . ALA A 1 216 ? 9.698 15.200 -22.839 1.00 87.94 216 ALA A CA 1
ATOM 1600 C C . ALA A 1 216 ? 11.041 15.481 -22.141 1.00 87.94 216 ALA A C 1
ATOM 1602 O O . ALA A 1 216 ? 11.869 14.582 -22.031 1.00 87.94 216 ALA A O 1
ATOM 1603 N N . SER A 1 217 ? 11.211 16.681 -21.576 1.00 88.56 217 SER A N 1
ATOM 1604 C CA . SER A 1 217 ? 12.410 17.061 -20.817 1.00 88.56 217 SER A CA 1
ATOM 1605 C C . SER A 1 217 ? 12.647 16.150 -19.609 1.00 88.56 217 SER A C 1
ATOM 1607 O O . SER A 1 217 ? 13.757 15.650 -19.424 1.00 88.56 217 SER A O 1
ATOM 1609 N N . ARG A 1 218 ? 11.599 15.876 -18.817 1.00 87.75 218 ARG A N 1
ATOM 1610 C CA . ARG A 1 218 ? 11.672 14.965 -17.665 1.00 87.75 218 ARG A CA 1
ATOM 1611 C C . ARG A 1 218 ? 11.983 13.544 -18.129 1.00 87.75 218 ARG A C 1
ATOM 1613 O O . ARG A 1 218 ? 12.898 12.929 -17.593 1.00 87.75 218 ARG A O 1
ATOM 1620 N N . ARG A 1 219 ? 11.301 13.043 -19.166 1.00 87.81 219 ARG A N 1
ATOM 1621 C CA . ARG A 1 219 ? 11.550 11.708 -19.744 1.00 87.81 219 ARG A CA 1
ATOM 1622 C C . ARG A 1 219 ? 12.987 11.522 -20.220 1.00 87.81 219 ARG A C 1
ATOM 1624 O O . ARG A 1 219 ? 13.562 10.458 -20.001 1.00 87.81 219 ARG A O 1
ATOM 1631 N N . ASP A 1 220 ? 13.573 12.534 -20.852 1.00 87.12 220 ASP A N 1
ATOM 1632 C CA . ASP A 1 220 ? 14.950 12.478 -21.348 1.00 87.12 220 ASP A CA 1
ATOM 1633 C C . ASP A 1 220 ? 16.001 12.528 -20.235 1.00 87.12 220 ASP A C 1
ATOM 1635 O O . ASP A 1 220 ? 17.071 11.921 -20.364 1.00 87.12 220 ASP A O 1
ATOM 1639 N N . GLY A 1 221 ? 15.666 13.157 -19.108 1.00 89.75 221 GLY A N 1
ATOM 1640 C CA . GLY A 1 221 ? 16.474 13.150 -17.890 1.00 89.75 221 GLY A CA 1
ATOM 1641 C C . GLY A 1 221 ? 16.463 11.819 -17.130 1.00 89.75 221 GLY A C 1
ATOM 1642 O O . GLY A 1 221 ? 17.443 11.508 -16.457 1.00 89.75 221 GLY A O 1
ATOM 1643 N N . LEU A 1 222 ? 15.415 10.997 -17.264 1.00 91.94 222 LEU A N 1
ATOM 1644 C CA . LEU A 1 222 ? 15.295 9.752 -16.497 1.00 91.94 222 LEU A CA 1
ATOM 1645 C C . LEU A 1 222 ? 16.414 8.758 -16.834 1.00 91.94 222 LEU A C 1
ATOM 1647 O O . LEU A 1 222 ? 16.720 8.483 -18.003 1.00 91.94 222 LEU A O 1
ATOM 1651 N N . ARG A 1 223 ? 17.027 8.213 -15.782 1.00 94.06 223 ARG A N 1
ATOM 1652 C CA . ARG A 1 223 ? 18.064 7.171 -15.858 1.00 94.06 223 ARG A CA 1
ATOM 1653 C C . ARG A 1 223 ? 17.655 5.881 -15.177 1.00 94.06 223 ARG A C 1
ATOM 1655 O O . ARG A 1 223 ? 18.105 4.820 -15.593 1.00 94.06 223 ARG A O 1
ATOM 1662 N N . GLN A 1 224 ? 16.782 5.967 -14.189 1.00 94.19 224 GLN A N 1
ATOM 1663 C CA . GLN A 1 224 ? 16.204 4.831 -13.498 1.00 94.19 224 GLN A CA 1
ATOM 1664 C C . GLN A 1 224 ? 14.686 4.980 -13.491 1.00 94.19 224 GLN A C 1
ATOM 1666 O O . GLN A 1 224 ? 14.165 6.090 -13.633 1.00 94.19 224 GLN A O 1
ATOM 1671 N N . LEU A 1 225 ? 13.997 3.851 -13.397 1.00 95.06 225 LEU A N 1
ATOM 1672 C CA . LEU A 1 225 ? 12.551 3.796 -13.319 1.00 95.06 225 LEU A CA 1
ATOM 1673 C C . LEU A 1 225 ? 12.140 2.584 -12.494 1.00 95.06 225 LEU A C 1
ATOM 1675 O O . LEU A 1 225 ? 12.526 1.466 -12.825 1.00 95.06 225 LEU A O 1
ATOM 1679 N N . GLU A 1 226 ? 11.345 2.805 -11.460 1.00 95.38 226 GLU A N 1
ATOM 1680 C CA . GLU A 1 226 ? 10.740 1.754 -10.649 1.00 95.38 226 GLU A CA 1
ATOM 1681 C C . GLU A 1 226 ? 9.235 1.677 -10.937 1.00 95.38 226 GLU A C 1
ATOM 1683 O O . GLU A 1 226 ? 8.561 2.701 -11.063 1.00 95.38 226 GLU A O 1
ATOM 1688 N N . ILE A 1 227 ? 8.707 0.468 -11.135 1.00 95.81 227 ILE A N 1
ATOM 1689 C CA . ILE A 1 227 ? 7.297 0.245 -11.476 1.00 95.81 227 ILE A CA 1
ATOM 1690 C C . ILE A 1 227 ? 6.769 -0.945 -10.681 1.00 95.81 227 ILE A C 1
ATOM 1692 O O . ILE A 1 227 ? 7.244 -2.063 -10.871 1.00 95.81 227 ILE A O 1
ATOM 1696 N N . SER A 1 228 ? 5.729 -0.739 -9.867 1.00 96.19 228 SER A N 1
ATOM 1697 C CA . SER A 1 228 ? 4.968 -1.841 -9.266 1.00 96.19 228 SER A CA 1
ATOM 1698 C C . SER A 1 228 ? 3.686 -2.127 -10.060 1.00 96.19 228 SER A C 1
ATOM 1700 O O . SER A 1 228 ? 2.662 -1.468 -9.851 1.00 96.19 228 SER A O 1
ATOM 1702 N N . PRO A 1 229 ? 3.672 -3.120 -10.971 1.00 95.50 229 PRO A N 1
ATOM 1703 C CA . PRO A 1 229 ? 2.444 -3.502 -11.665 1.00 95.50 229 PRO A CA 1
ATOM 1704 C C . PRO A 1 229 ? 1.389 -4.060 -10.698 1.00 95.50 229 PRO A C 1
ATOM 1706 O O . PRO A 1 229 ? 0.192 -3.939 -10.960 1.00 95.50 229 PRO A O 1
ATOM 1709 N N . ARG A 1 230 ? 1.810 -4.652 -9.569 1.00 95.25 230 ARG A N 1
ATOM 1710 C CA . ARG A 1 230 ? 0.890 -5.217 -8.577 1.00 95.25 230 ARG A CA 1
ATOM 1711 C C . ARG A 1 230 ? 0.137 -4.126 -7.820 1.00 95.25 230 ARG A C 1
ATOM 1713 O O . ARG A 1 230 ? -1.083 -4.252 -7.704 1.00 95.25 230 ARG A O 1
ATOM 1720 N N . SER A 1 231 ? 0.819 -3.063 -7.387 1.00 96.12 231 SER A N 1
ATOM 1721 C CA . SER A 1 231 ? 0.172 -1.911 -6.745 1.00 96.12 231 SER A CA 1
ATOM 1722 C C . SER A 1 231 ? -0.877 -1.287 -7.658 1.00 96.12 231 SER A C 1
ATOM 1724 O O . SER A 1 231 ? -2.026 -1.121 -7.252 1.00 96.12 231 SER A O 1
ATOM 1726 N N . LEU A 1 232 ? -0.529 -1.054 -8.929 1.00 95.19 232 LEU A N 1
ATOM 1727 C CA . LEU A 1 232 ? -1.458 -0.489 -9.912 1.00 95.19 232 LEU A CA 1
ATOM 1728 C C . LEU A 1 232 ? -2.672 -1.393 -10.153 1.00 95.19 232 LEU A C 1
ATOM 1730 O O . LEU A 1 232 ? -3.793 -0.898 -10.187 1.00 95.19 232 LEU A O 1
ATOM 1734 N N . ALA A 1 233 ? -2.475 -2.711 -10.258 1.00 95.44 233 ALA A N 1
ATOM 1735 C CA . ALA A 1 233 ? -3.570 -3.659 -10.457 1.00 95.44 233 ALA A CA 1
ATOM 1736 C C . ALA A 1 233 ? -4.518 -3.750 -9.248 1.00 95.44 233 ALA A C 1
ATOM 1738 O O . ALA A 1 233 ? -5.721 -3.942 -9.417 1.00 95.44 233 ALA A O 1
ATOM 1739 N N . ILE A 1 234 ? -3.999 -3.653 -8.020 1.00 96.25 234 ILE A N 1
ATOM 1740 C CA . ILE A 1 234 ? -4.839 -3.618 -6.813 1.00 96.25 234 ILE A CA 1
ATOM 1741 C C . ILE A 1 234 ? -5.602 -2.293 -6.742 1.00 96.25 234 ILE A C 1
ATOM 1743 O O . ILE A 1 234 ? -6.803 -2.297 -6.479 1.00 96.25 234 ILE A O 1
ATOM 1747 N N . TRP A 1 235 ? -4.938 -1.174 -7.030 1.00 96.50 235 TRP A N 1
ATOM 1748 C CA . TRP A 1 235 ? -5.571 0.143 -7.042 1.00 96.50 235 TRP A CA 1
ATOM 1749 C C . TRP A 1 235 ? -6.686 0.246 -8.091 1.00 96.50 235 TRP A C 1
ATOM 1751 O O . TRP A 1 235 ? -7.773 0.737 -7.803 1.00 96.50 235 TRP A O 1
ATOM 1761 N N . GLU A 1 236 ? -6.468 -0.317 -9.280 1.00 95.38 236 GLU A N 1
ATOM 1762 C CA . GLU A 1 236 ? -7.469 -0.467 -10.343 1.00 95.38 236 GLU A CA 1
ATOM 1763 C C . GLU A 1 236 ? -8.697 -1.274 -9.892 1.00 95.38 236 GLU A C 1
ATOM 1765 O O . GLU A 1 236 ? -9.831 -0.891 -10.198 1.00 95.38 236 GLU A O 1
ATOM 1770 N N . ARG A 1 237 ? -8.501 -2.365 -9.140 1.00 95.56 237 ARG A N 1
ATOM 1771 C CA . ARG A 1 237 ? -9.612 -3.139 -8.561 1.00 95.56 237 ARG A CA 1
ATOM 1772 C C . ARG A 1 237 ? -10.387 -2.334 -7.521 1.00 95.56 237 ARG A C 1
ATOM 1774 O O . ARG A 1 237 ? -11.614 -2.361 -7.529 1.00 95.56 237 ARG A O 1
ATOM 1781 N N . ILE A 1 238 ? -9.686 -1.608 -6.646 1.00 96.31 238 ILE A N 1
ATOM 1782 C CA . ILE A 1 238 ? -10.318 -0.729 -5.652 1.00 96.31 238 ILE A CA 1
ATOM 1783 C C . ILE A 1 238 ? -11.160 0.331 -6.364 1.00 96.31 238 ILE A C 1
ATOM 1785 O O . ILE A 1 238 ? -12.333 0.490 -6.044 1.00 96.31 238 ILE A O 1
ATOM 1789 N N . ALA A 1 239 ? -10.606 0.992 -7.381 1.00 96.19 239 ALA A N 1
ATOM 1790 C CA . ALA A 1 239 ? -11.319 1.990 -8.169 1.00 96.19 239 ALA A CA 1
ATOM 1791 C C . ALA A 1 239 ? -12.579 1.421 -8.837 1.00 96.19 239 ALA A C 1
ATOM 1793 O O . ALA A 1 239 ? -13.639 2.029 -8.741 1.00 96.19 239 ALA A O 1
ATOM 1794 N N . ALA A 1 240 ? -12.485 0.238 -9.456 1.00 95.06 240 ALA A N 1
ATOM 1795 C CA . ALA A 1 240 ? -13.635 -0.426 -10.076 1.00 95.06 240 ALA A CA 1
ATOM 1796 C C . ALA A 1 240 ? -14.739 -0.742 -9.054 1.00 95.06 240 ALA A C 1
ATOM 1798 O O . ALA A 1 240 ? -15.919 -0.533 -9.320 1.00 95.06 240 ALA A O 1
ATOM 1799 N N . ARG A 1 241 ? -14.358 -1.182 -7.852 1.00 95.50 241 ARG A N 1
ATOM 1800 C CA . ARG A 1 241 ? -15.302 -1.445 -6.763 1.00 95.50 241 ARG A CA 1
ATOM 1801 C C . ARG A 1 241 ? -16.015 -0.174 -6.295 1.00 95.50 241 ARG A C 1
ATOM 1803 O O . ARG A 1 241 ? -17.216 -0.212 -6.043 1.00 95.50 241 ARG A O 1
ATOM 1810 N N . LEU A 1 242 ? -15.287 0.937 -6.168 1.00 95.88 242 LEU A N 1
ATOM 1811 C CA . LEU A 1 242 ? -15.868 2.229 -5.791 1.00 95.88 242 LEU A CA 1
ATOM 1812 C C . LEU A 1 242 ? -16.797 2.779 -6.878 1.00 95.88 242 LEU A C 1
ATOM 1814 O O . LEU A 1 242 ? -17.843 3.332 -6.553 1.00 95.88 242 LEU A O 1
ATOM 1818 N N . GLU A 1 243 ? -16.437 2.595 -8.145 1.00 95.50 243 GLU A N 1
ATOM 1819 C CA . GLU A 1 243 ? -17.260 2.954 -9.303 1.00 95.50 243 GLU A CA 1
ATOM 1820 C C . GLU A 1 243 ? -18.583 2.171 -9.321 1.00 95.50 243 GLU A C 1
ATOM 1822 O O . GLU A 1 243 ? -19.644 2.751 -9.540 1.00 95.50 243 GLU A O 1
ATOM 1827 N N . GLU A 1 244 ? -18.544 0.868 -9.031 1.00 95.31 244 GLU A N 1
ATOM 1828 C CA . GLU A 1 244 ? -19.733 0.011 -9.086 1.00 95.31 244 GLU A CA 1
ATOM 1829 C C . GLU A 1 244 ? -20.624 0.109 -7.837 1.00 95.31 244 GLU A C 1
ATOM 1831 O O . GLU A 1 244 ? -21.854 0.077 -7.936 1.00 95.31 244 GLU A O 1
ATOM 1836 N N . HIS A 1 245 ? -20.029 0.199 -6.646 1.00 95.88 245 HIS A N 1
ATOM 1837 C CA . HIS A 1 245 ? -20.760 0.058 -5.381 1.00 95.88 245 HIS A CA 1
ATOM 1838 C C . HIS A 1 245 ? -20.734 1.301 -4.488 1.00 95.88 245 HIS A C 1
ATOM 1840 O O . HIS A 1 245 ? -21.439 1.342 -3.476 1.00 95.88 245 HIS A O 1
ATOM 1846 N N . GLY A 1 246 ? -19.955 2.320 -4.851 1.00 95.81 246 GLY A N 1
ATOM 1847 C CA . GLY A 1 246 ? -19.745 3.513 -4.041 1.00 95.81 246 GLY A CA 1
ATOM 1848 C C . GLY A 1 246 ? -18.842 3.278 -2.827 1.00 95.81 246 GLY A C 1
ATOM 1849 O O . GLY A 1 246 ? -18.546 2.150 -2.421 1.00 95.81 246 GLY A O 1
ATOM 1850 N N . GLY A 1 247 ? -18.406 4.379 -2.218 1.00 96.50 247 GLY A N 1
ATOM 1851 C CA . GLY A 1 247 ? -17.564 4.362 -1.026 1.00 96.50 247 GLY A CA 1
ATOM 1852 C C . GLY A 1 247 ? -16.349 5.272 -1.149 1.00 96.50 247 GLY A C 1
ATOM 1853 O O . GLY A 1 247 ? -16.371 6.246 -1.899 1.00 96.50 247 GLY A O 1
ATOM 1854 N N . ALA A 1 248 ? -15.293 4.949 -0.408 1.00 97.69 248 ALA A N 1
ATOM 1855 C CA . ALA A 1 248 ? -14.039 5.694 -0.415 1.00 97.69 248 ALA A CA 1
ATOM 1856 C C . ALA A 1 248 ? -12.845 4.762 -0.176 1.00 97.69 248 ALA A C 1
ATOM 1858 O O . ALA A 1 248 ? -12.987 3.686 0.404 1.00 97.69 248 ALA A O 1
ATOM 1859 N N . ALA A 1 249 ? -11.655 5.192 -0.584 1.00 97.88 249 ALA A N 1
ATOM 1860 C CA . ALA A 1 249 ? -10.407 4.512 -0.268 1.00 97.88 249 ALA A CA 1
ATOM 1861 C C . ALA A 1 249 ? -9.366 5.516 0.224 1.00 97.88 249 ALA A C 1
ATOM 1863 O O . ALA A 1 249 ? -9.297 6.636 -0.281 1.00 97.88 249 ALA A O 1
ATOM 1864 N N . ILE A 1 250 ? -8.549 5.098 1.186 1.00 97.69 250 ILE A N 1
ATOM 1865 C CA . ILE A 1 250 ? -7.370 5.831 1.637 1.00 97.69 250 ILE A CA 1
ATOM 1866 C C . ILE A 1 250 ? -6.152 4.908 1.575 1.00 97.69 250 ILE A C 1
ATOM 1868 O O . ILE A 1 250 ? -6.203 3.775 2.060 1.00 97.69 250 ILE A O 1
ATOM 1872 N N . ALA A 1 251 ? -5.085 5.396 0.946 1.00 97.56 251 ALA A N 1
ATOM 1873 C CA . ALA A 1 251 ? -3.777 4.756 0.897 1.00 97.56 251 ALA A CA 1
ATOM 1874 C C . ALA A 1 251 ? -2.769 5.658 1.617 1.00 97.56 251 ALA A C 1
ATOM 1876 O O . ALA A 1 251 ? -2.709 6.852 1.325 1.00 97.56 251 ALA A O 1
ATOM 1877 N N . ILE A 1 252 ? -2.032 5.094 2.570 1.00 96.88 252 ILE A N 1
ATOM 1878 C CA . ILE A 1 252 ? -1.014 5.771 3.376 1.00 96.88 252 ILE A CA 1
ATOM 1879 C C . ILE A 1 252 ? 0.229 4.895 3.303 1.00 96.88 252 ILE A C 1
ATOM 1881 O O . ILE A 1 252 ? 0.224 3.781 3.815 1.00 96.88 252 ILE A O 1
ATOM 1885 N N . ASP A 1 253 ? 1.262 5.378 2.634 1.00 96.19 253 ASP A N 1
ATOM 1886 C CA . ASP A 1 253 ? 2.504 4.655 2.379 1.00 96.19 253 ASP A CA 1
ATOM 1887 C C . ASP A 1 253 ? 3.623 5.680 2.167 1.00 96.19 253 ASP A C 1
ATOM 1889 O O . ASP A 1 253 ? 3.353 6.834 1.821 1.00 96.19 253 ASP A O 1
ATOM 1893 N N . TYR A 1 254 ? 4.872 5.247 2.323 1.00 92.12 254 TYR A N 1
ATOM 1894 C CA . TYR A 1 254 ? 6.039 6.052 1.973 1.00 92.12 254 TYR A CA 1
ATOM 1895 C C . TYR A 1 254 ? 6.158 6.174 0.454 1.00 92.12 254 TYR A C 1
ATOM 1897 O O . TYR A 1 254 ? 6.165 5.166 -0.257 1.00 92.12 254 TYR A O 1
ATOM 1905 N N . GLY A 1 255 ? 6.245 7.394 -0.073 1.00 93.06 255 GLY A N 1
ATOM 1906 C CA . GLY A 1 255 ? 6.272 7.583 -1.518 1.00 93.06 255 GLY A CA 1
ATOM 1907 C C . GLY A 1 255 ? 6.174 9.024 -1.998 1.00 93.06 255 GLY A C 1
ATOM 1908 O O . GLY A 1 255 ? 6.039 9.965 -1.224 1.00 93.06 255 GLY A O 1
ATOM 1909 N N . GLU A 1 256 ? 6.218 9.190 -3.320 1.00 91.88 256 GLU A N 1
ATOM 1910 C CA . GLU A 1 256 ? 6.146 10.495 -3.982 1.00 91.88 256 GLU A CA 1
ATOM 1911 C C . GLU A 1 256 ? 5.362 10.414 -5.304 1.00 91.88 256 GLU A C 1
ATOM 1913 O O . GLU A 1 256 ? 4.987 9.343 -5.793 1.00 91.88 256 GLU A O 1
ATOM 1918 N N . GLU A 1 257 ? 5.136 11.565 -5.943 1.00 91.31 257 GLU A N 1
ATOM 1919 C CA . GLU A 1 257 ? 4.641 11.604 -7.319 1.00 91.31 257 GLU A CA 1
ATOM 1920 C C . GLU A 1 257 ? 5.789 11.389 -8.321 1.00 91.31 257 GLU A C 1
ATOM 1922 O O . GLU A 1 257 ? 6.531 12.305 -8.697 1.00 91.31 257 GLU A O 1
ATOM 1927 N N . GLY A 1 258 ? 5.914 10.142 -8.789 1.00 84.06 258 GLY A N 1
ATOM 1928 C CA . GLY A 1 258 ? 6.979 9.704 -9.683 1.00 84.06 258 GLY A CA 1
ATOM 1929 C C . GLY A 1 258 ? 6.977 10.358 -11.079 1.00 84.06 258 GLY A C 1
ATOM 1930 O O . GLY A 1 258 ? 6.187 11.261 -11.380 1.00 84.06 258 GLY A O 1
ATOM 1931 N N . PRO A 1 259 ? 7.833 9.887 -12.005 1.00 84.56 259 PRO A N 1
ATOM 1932 C CA . PRO A 1 259 ? 8.490 8.579 -11.959 1.00 84.56 259 PRO A CA 1
ATOM 1933 C C . PRO A 1 259 ? 9.610 8.486 -10.919 1.00 84.56 259 PRO A C 1
ATOM 1935 O O . PRO A 1 259 ? 10.451 9.381 -10.861 1.00 84.56 259 PRO A O 1
ATOM 1938 N N . LEU A 1 260 ? 9.595 7.409 -10.131 1.00 85.31 260 LEU A N 1
ATOM 1939 C CA . LEU A 1 260 ? 10.576 7.110 -9.083 1.00 85.31 260 LEU A CA 1
ATOM 1940 C C . LEU A 1 260 ? 11.737 6.277 -9.638 1.00 85.31 260 LEU A C 1
ATOM 1942 O O . LEU A 1 260 ? 11.589 5.602 -10.663 1.00 85.31 260 LEU A O 1
ATOM 1946 N N . GLY A 1 261 ? 12.882 6.304 -8.958 1.00 85.56 261 GLY A N 1
ATOM 1947 C CA . GLY A 1 261 ? 14.037 5.481 -9.300 1.00 85.56 261 GLY A CA 1
ATOM 1948 C C . GLY A 1 261 ? 14.820 5.054 -8.064 1.00 85.56 261 GLY A C 1
ATOM 1949 O O . GLY A 1 261 ? 15.107 5.885 -7.214 1.00 85.56 261 GLY A O 1
ATOM 1950 N N . ASP A 1 262 ? 15.180 3.769 -8.028 1.00 86.56 262 ASP A N 1
ATOM 1951 C CA . ASP A 1 262 ? 16.091 3.147 -7.053 1.00 86.56 262 ASP A CA 1
ATOM 1952 C C . ASP A 1 262 ? 15.703 3.377 -5.587 1.00 86.56 262 ASP A C 1
ATOM 1954 O O . ASP A 1 262 ? 16.493 3.856 -4.779 1.00 86.56 262 ASP A O 1
ATOM 1958 N N . THR A 1 263 ? 14.458 3.025 -5.262 1.00 93.31 263 THR A N 1
ATOM 1959 C CA . THR A 1 263 ? 13.876 3.195 -3.923 1.00 93.31 263 THR A CA 1
ATOM 1960 C C . THR A 1 263 ? 13.765 1.893 -3.139 1.00 93.31 263 THR A C 1
ATOM 1962 O O . THR A 1 263 ? 13.449 1.930 -1.955 1.00 93.31 263 THR A O 1
ATOM 1965 N N . LEU A 1 264 ? 14.042 0.749 -3.772 1.00 94.06 264 LEU A N 1
ATOM 1966 C CA . LEU A 1 264 ? 14.058 -0.556 -3.114 1.00 94.06 264 LEU A CA 1
ATOM 1967 C C . LEU A 1 264 ? 15.131 -0.611 -2.018 1.00 94.06 264 LEU A C 1
ATOM 1969 O O . LEU A 1 264 ? 16.327 -0.487 -2.291 1.00 94.06 264 LEU A O 1
ATOM 1973 N N . GLN A 1 265 ? 14.698 -0.864 -0.790 1.00 93.81 265 GLN A N 1
ATOM 1974 C CA . GLN A 1 265 ? 15.544 -0.943 0.394 1.00 93.81 265 GLN A CA 1
ATOM 1975 C C . GLN A 1 265 ? 15.305 -2.255 1.138 1.00 93.81 265 GLN A C 1
ATOM 1977 O O . GLN A 1 265 ? 14.228 -2.847 1.059 1.00 93.81 265 GLN A O 1
ATOM 1982 N N . ALA A 1 266 ? 16.330 -2.707 1.863 1.00 92.75 266 ALA A N 1
ATOM 1983 C CA . ALA A 1 266 ? 16.233 -3.826 2.787 1.00 92.75 266 ALA A CA 1
ATOM 1984 C C . ALA A 1 266 ? 16.564 -3.362 4.205 1.00 92.75 266 ALA A C 1
ATOM 1986 O O . ALA A 1 266 ? 17.594 -2.721 4.428 1.00 92.75 266 ALA A O 1
ATOM 1987 N N . ILE A 1 267 ? 15.701 -3.699 5.162 1.00 88.81 267 ILE A N 1
ATOM 1988 C CA . ILE A 1 267 ? 15.850 -3.319 6.567 1.00 88.81 267 ILE A CA 1
ATOM 1989 C C . ILE A 1 267 ? 15.892 -4.585 7.420 1.00 88.81 267 ILE A C 1
ATOM 1991 O O . ILE A 1 267 ? 15.013 -5.446 7.345 1.00 88.81 267 ILE A O 1
ATOM 1995 N N . ARG A 1 268 ? 16.919 -4.704 8.262 1.00 89.19 268 ARG A N 1
ATOM 1996 C CA . ARG A 1 268 ? 17.061 -5.784 9.246 1.00 89.19 268 ARG A CA 1
ATOM 1997 C C . ARG A 1 268 ? 17.550 -5.188 10.555 1.00 89.19 268 ARG A C 1
ATOM 1999 O O . ARG A 1 268 ? 18.479 -4.395 10.552 1.00 89.19 268 ARG A O 1
ATOM 2006 N N . ASP A 1 269 ? 16.908 -5.543 11.665 1.00 87.81 269 ASP A N 1
ATOM 2007 C CA . ASP A 1 269 ? 17.280 -5.068 13.006 1.00 87.81 269 ASP A CA 1
ATOM 2008 C C . ASP A 1 269 ? 17.387 -3.528 13.135 1.00 87.81 269 ASP A C 1
ATOM 2010 O O . ASP A 1 269 ? 18.159 -3.019 13.941 1.00 87.81 269 ASP A O 1
ATOM 2014 N N . HIS A 1 270 ? 16.541 -2.788 12.401 1.00 84.25 270 HIS A N 1
ATOM 2015 C CA . HIS A 1 270 ? 16.530 -1.315 12.285 1.00 84.25 270 HIS A CA 1
ATOM 2016 C C . HIS A 1 270 ? 17.733 -0.702 11.547 1.00 84.25 270 HIS A C 1
ATOM 2018 O O . HIS A 1 270 ? 17.946 0.508 11.625 1.00 84.25 270 HIS A O 1
ATOM 2024 N N . GLU A 1 271 ? 18.484 -1.502 10.793 1.00 85.62 271 GLU A N 1
ATOM 2025 C CA . GLU A 1 271 ? 19.598 -1.047 9.965 1.00 85.62 271 GLU A CA 1
ATOM 2026 C C . GLU A 1 271 ? 19.364 -1.381 8.488 1.00 85.62 271 GLU A C 1
ATOM 2028 O O . GLU A 1 271 ? 18.767 -2.406 8.142 1.00 85.62 271 GLU A O 1
ATOM 2033 N N . PHE A 1 272 ? 19.849 -0.503 7.607 1.00 88.50 272 PHE A N 1
ATOM 2034 C CA . PHE A 1 272 ? 19.844 -0.756 6.171 1.00 88.50 272 PHE A CA 1
ATOM 2035 C C . PHE A 1 272 ? 20.888 -1.810 5.827 1.00 88.50 272 PHE A C 1
ATOM 2037 O O . PHE A 1 272 ? 22.071 -1.660 6.140 1.00 88.50 272 PHE A O 1
ATOM 2044 N N . VAL A 1 273 ? 20.445 -2.858 5.143 1.00 90.50 273 VAL A N 1
ATOM 2045 C CA . VAL A 1 273 ? 21.309 -3.923 4.639 1.00 90.50 273 VAL A CA 1
ATOM 2046 C C . VAL A 1 273 ? 21.239 -3.980 3.118 1.00 90.50 273 VAL A C 1
ATOM 2048 O O . VAL A 1 273 ? 20.330 -3.448 2.483 1.00 90.50 273 VAL A O 1
ATOM 2051 N N . ASP A 1 274 ? 22.230 -4.618 2.509 1.00 90.06 274 ASP A N 1
ATOM 2052 C CA . ASP A 1 274 ? 22.221 -4.890 1.075 1.00 90.06 274 ASP A CA 1
ATOM 2053 C C . ASP A 1 274 ? 21.094 -5.889 0.742 1.00 90.06 274 ASP A C 1
ATOM 2055 O O . ASP A 1 274 ? 20.968 -6.933 1.384 1.00 90.06 274 ASP A O 1
ATOM 2059 N N . VAL A 1 275 ? 20.279 -5.564 -0.269 1.00 91.94 275 VAL A N 1
ATOM 2060 C CA . VAL A 1 275 ? 19.068 -6.315 -0.667 1.00 91.94 275 VAL A CA 1
ATOM 2061 C C . VAL A 1 275 ? 19.354 -7.784 -1.003 1.00 91.94 275 VAL A C 1
ATOM 2063 O O . VAL A 1 275 ? 18.478 -8.637 -0.861 1.00 91.94 275 VAL A O 1
ATOM 2066 N N . LEU A 1 276 ? 20.571 -8.103 -1.447 1.00 92.38 276 LEU A N 1
ATOM 2067 C CA . LEU A 1 276 ? 20.971 -9.456 -1.833 1.00 92.38 276 LEU A CA 1
ATOM 2068 C C . LEU A 1 276 ? 21.684 -10.218 -0.707 1.00 92.38 276 LEU A C 1
ATOM 2070 O O . LEU A 1 276 ? 22.081 -11.369 -0.906 1.00 92.38 276 LEU A O 1
ATOM 2074 N N . THR A 1 277 ? 21.836 -9.609 0.471 1.00 87.06 277 THR A N 1
ATOM 2075 C CA . THR A 1 277 ? 22.440 -10.244 1.646 1.00 87.06 277 THR A CA 1
ATOM 2076 C C . THR A 1 277 ? 21.385 -11.034 2.418 1.00 87.06 277 THR A C 1
ATOM 2078 O O . THR A 1 277 ? 20.398 -10.473 2.881 1.00 87.06 277 THR A O 1
ATOM 2081 N N . ASP A 1 278 ? 21.595 -12.346 2.563 1.00 85.81 278 ASP A N 1
ATOM 2082 C CA . ASP A 1 278 ? 20.671 -13.290 3.212 1.00 85.81 278 ASP A CA 1
ATOM 2083 C C . ASP A 1 278 ? 19.180 -13.117 2.821 1.00 85.81 278 ASP A C 1
ATOM 2085 O O . ASP A 1 278 ? 18.345 -12.827 3.691 1.00 85.81 278 ASP A O 1
ATOM 2089 N N . PRO A 1 279 ? 18.801 -13.305 1.536 1.00 91.25 279 PRO A N 1
ATOM 2090 C CA . PRO A 1 279 ? 17.427 -13.088 1.085 1.00 91.25 279 PRO A CA 1
ATOM 2091 C C . PRO A 1 279 ? 16.391 -13.829 1.943 1.00 91.25 279 PRO A C 1
ATOM 2093 O O . PRO A 1 279 ? 16.542 -15.013 2.249 1.00 91.25 279 PRO A O 1
ATOM 2096 N N . GLY A 1 280 ? 15.329 -13.119 2.329 1.00 91.12 280 GLY A N 1
ATOM 2097 C CA . GLY A 1 280 ? 14.283 -13.617 3.228 1.00 91.12 280 GLY A CA 1
ATOM 2098 C C . GLY A 1 280 ? 14.528 -13.353 4.720 1.00 91.12 280 GLY A C 1
ATOM 2099 O O . GLY A 1 280 ? 13.665 -13.690 5.528 1.00 91.12 280 GLY A O 1
ATOM 2100 N N . ARG A 1 281 ? 15.669 -12.756 5.104 1.00 91.75 281 ARG A N 1
ATOM 2101 C CA . ARG A 1 281 ? 15.958 -12.343 6.496 1.00 91.75 281 ARG A CA 1
ATOM 2102 C C . ARG A 1 281 ? 15.849 -10.843 6.764 1.00 91.75 281 ARG A C 1
ATOM 2104 O O . ARG A 1 281 ? 15.947 -10.440 7.919 1.00 91.75 281 ARG A O 1
ATOM 2111 N N . ALA A 1 282 ? 15.695 -10.039 5.723 1.00 92.44 282 ALA A N 1
ATOM 2112 C CA . ALA A 1 282 ? 15.452 -8.607 5.812 1.00 92.44 282 ALA A CA 1
ATOM 2113 C C . ALA A 1 282 ? 14.070 -8.300 5.233 1.00 92.44 282 ALA A C 1
ATOM 2115 O O . ALA A 1 282 ? 13.610 -9.008 4.332 1.00 92.44 282 ALA A O 1
ATOM 2116 N N . ASP A 1 283 ? 13.429 -7.266 5.762 1.00 92.31 283 ASP A N 1
ATOM 2117 C CA . ASP A 1 283 ? 12.190 -6.740 5.205 1.00 92.31 283 ASP A CA 1
ATOM 2118 C C . ASP A 1 283 ? 12.505 -5.871 3.987 1.00 92.31 283 ASP A C 1
ATOM 2120 O O . ASP A 1 283 ? 13.504 -5.148 4.000 1.00 92.31 283 ASP A O 1
ATOM 2124 N N . LEU A 1 284 ? 11.692 -5.971 2.937 1.00 94.94 284 LEU A N 1
ATOM 2125 C CA . LEU A 1 284 ? 11.892 -5.237 1.689 1.00 94.94 284 LEU A CA 1
ATOM 2126 C C . LEU A 1 284 ? 10.766 -4.234 1.500 1.00 94.94 284 LEU A C 1
ATOM 2128 O O . LEU A 1 284 ? 9.596 -4.615 1.497 1.00 94.94 284 LEU A O 1
ATOM 2132 N N . SER A 1 285 ? 11.133 -2.983 1.256 1.00 93.81 285 SER A N 1
ATOM 2133 C CA . SER A 1 285 ? 10.186 -1.920 0.942 1.00 93.81 285 SER A CA 1
ATOM 2134 C C . SER A 1 285 ? 10.667 -1.084 -0.237 1.00 93.81 285 SER A C 1
ATOM 2136 O O . SER A 1 285 ? 11.859 -1.013 -0.545 1.00 93.81 285 SER A O 1
ATOM 2138 N N . ALA A 1 286 ? 9.713 -0.479 -0.928 1.00 95.12 286 ALA A N 1
ATOM 2139 C CA . ALA A 1 286 ? 9.924 0.392 -2.068 1.00 95.12 286 ALA A CA 1
ATOM 2140 C C . ALA A 1 286 ? 8.971 1.584 -1.982 1.00 95.12 286 ALA A C 1
ATOM 2142 O O . ALA A 1 286 ? 7.858 1.462 -1.476 1.00 95.12 286 ALA A O 1
ATOM 2143 N N . TYR A 1 287 ? 9.379 2.741 -2.500 1.00 95.50 287 TYR A N 1
ATOM 2144 C CA . TYR A 1 287 ? 8.515 3.917 -2.462 1.00 95.50 287 TYR A CA 1
ATOM 2145 C C . TYR A 1 287 ? 7.313 3.733 -3.384 1.00 95.50 287 TYR A C 1
ATOM 2147 O O . TYR A 1 287 ? 7.408 3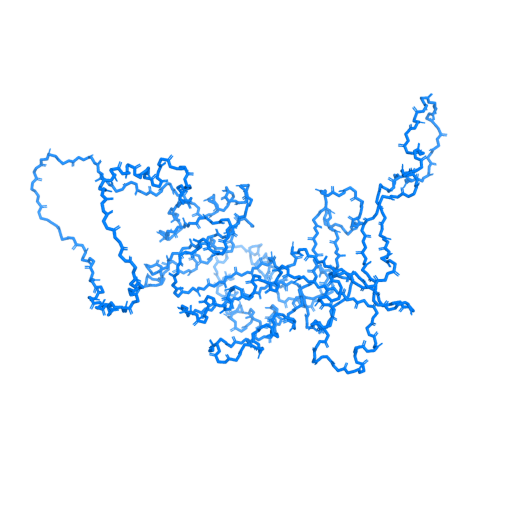.223 -4.506 1.00 95.50 287 TYR A O 1
ATOM 2155 N N . VAL A 1 288 ? 6.168 4.218 -2.924 1.00 96.12 288 VAL A N 1
ATOM 2156 C CA . VAL A 1 288 ? 4.922 4.184 -3.674 1.00 96.12 288 VAL A CA 1
ATOM 2157 C C . VAL A 1 288 ? 4.857 5.356 -4.643 1.00 96.12 288 VAL A C 1
ATOM 2159 O O . VAL A 1 288 ? 4.992 6.522 -4.280 1.00 96.12 288 VAL A O 1
ATOM 2162 N N . ASP A 1 289 ? 4.607 5.045 -5.911 1.00 95.00 289 ASP A N 1
ATOM 2163 C CA . ASP A 1 289 ? 4.399 6.046 -6.953 1.00 95.00 289 ASP A CA 1
ATOM 2164 C C . ASP A 1 289 ? 2.937 6.523 -6.949 1.00 95.00 289 ASP A C 1
ATOM 2166 O O . ASP A 1 289 ? 2.098 6.051 -7.729 1.00 95.00 289 ASP A O 1
ATOM 2170 N N . PHE A 1 290 ? 2.624 7.479 -6.069 1.00 95.56 290 PHE A N 1
ATOM 2171 C CA . PHE A 1 290 ? 1.281 8.061 -5.958 1.00 95.56 290 PHE A CA 1
ATOM 2172 C C . PHE A 1 290 ? 0.829 8.737 -7.259 1.00 95.56 290 PHE A C 1
ATOM 2174 O O . PHE A 1 290 ? -0.359 8.728 -7.584 1.00 95.56 290 PHE A O 1
ATOM 2181 N N . GLY A 1 291 ? 1.771 9.248 -8.058 1.00 93.06 291 GLY A N 1
ATOM 2182 C CA . GLY A 1 291 ? 1.482 9.817 -9.375 1.00 93.06 291 GLY A CA 1
ATOM 2183 C C . GLY A 1 291 ? 0.974 8.761 -10.362 1.00 93.06 291 GLY A C 1
ATOM 2184 O O . GLY A 1 291 ? 0.032 9.003 -11.120 1.00 93.06 291 GLY A O 1
ATOM 2185 N N . ALA A 1 292 ? 1.553 7.556 -10.336 1.00 92.88 292 ALA A N 1
ATOM 2186 C CA . ALA A 1 292 ? 1.062 6.433 -11.128 1.00 92.88 292 ALA A CA 1
ATOM 2187 C C . ALA A 1 292 ? -0.319 5.953 -10.649 1.00 92.88 292 ALA A C 1
ATOM 2189 O O . ALA A 1 292 ? -1.189 5.695 -11.483 1.00 92.88 292 ALA A O 1
ATOM 2190 N N . MET A 1 293 ? -0.550 5.889 -9.333 1.00 94.81 293 MET A N 1
ATOM 2191 C CA . MET A 1 293 ? -1.856 5.528 -8.761 1.00 94.81 293 MET A CA 1
ATOM 2192 C C . MET A 1 293 ? -2.948 6.544 -9.120 1.00 94.81 293 MET A C 1
ATOM 2194 O O . MET A 1 293 ? -4.037 6.147 -9.537 1.00 94.81 293 MET A O 1
ATOM 2198 N N . ARG A 1 294 ? -2.658 7.849 -9.046 1.00 93.75 294 ARG A N 1
ATOM 2199 C CA . ARG A 1 294 ? -3.582 8.909 -9.479 1.00 93.75 294 ARG A CA 1
ATOM 2200 C C . ARG A 1 294 ? -3.963 8.747 -10.947 1.00 93.75 294 ARG A C 1
ATOM 2202 O O . ARG A 1 294 ? -5.143 8.778 -11.290 1.00 93.75 294 ARG A O 1
ATOM 2209 N N . ARG A 1 295 ? -2.977 8.507 -11.813 1.00 91.38 295 ARG A N 1
ATOM 2210 C CA . ARG A 1 295 ? -3.205 8.354 -13.253 1.00 91.38 295 ARG A CA 1
ATOM 2211 C C . ARG A 1 295 ? -4.142 7.193 -13.593 1.00 91.38 295 ARG A C 1
ATOM 2213 O O . ARG A 1 295 ? -4.917 7.303 -14.544 1.00 91.38 295 ARG A O 1
ATOM 2220 N N . VAL A 1 296 ? -4.102 6.094 -12.833 1.00 92.62 296 VAL A N 1
ATOM 2221 C CA . VAL A 1 296 ? -5.061 4.980 -12.989 1.00 92.62 296 VAL A CA 1
ATOM 2222 C C . VAL A 1 296 ? -6.503 5.476 -12.853 1.00 92.62 296 VAL A C 1
ATOM 2224 O O . VAL A 1 296 ? -7.376 4.993 -13.566 1.00 92.62 296 VAL A O 1
ATOM 2227 N N . ILE A 1 297 ? -6.752 6.462 -11.988 1.00 93.69 297 ILE A N 1
ATOM 2228 C CA . ILE A 1 297 ? -8.077 7.059 -11.804 1.00 93.69 297 ILE A CA 1
ATOM 2229 C C . ILE A 1 297 ? -8.371 8.088 -12.899 1.00 93.69 297 ILE A C 1
ATOM 2231 O O . ILE A 1 297 ? -9.406 8.004 -13.549 1.00 93.69 297 ILE A O 1
ATOM 2235 N N . GLU A 1 298 ? -7.449 9.013 -13.174 1.00 90.88 298 GLU A N 1
ATOM 2236 C CA . GLU A 1 298 ? -7.656 10.098 -14.154 1.00 90.88 298 GLU A CA 1
ATOM 2237 C C . GLU A 1 298 ? -7.889 9.601 -15.588 1.00 90.88 298 GLU A C 1
ATOM 2239 O O . GLU A 1 298 ? -8.557 10.255 -16.389 1.00 90.88 298 GLU A O 1
ATOM 2244 N N . THR A 1 299 ? -7.337 8.437 -15.933 1.00 89.19 299 THR A N 1
ATOM 2245 C CA . THR A 1 299 ? -7.517 7.831 -17.261 1.00 89.19 299 THR A CA 1
ATOM 2246 C C . THR A 1 299 ? -8.855 7.104 -17.417 1.00 89.19 299 THR A C 1
ATOM 2248 O O . THR A 1 299 ? -9.261 6.812 -18.548 1.00 89.19 299 THR A O 1
ATOM 2251 N N . ARG A 1 300 ? -9.586 6.859 -16.321 1.00 88.56 300 ARG A N 1
ATOM 2252 C CA . ARG A 1 300 ? -10.925 6.262 -16.348 1.00 88.56 300 ARG A CA 1
ATOM 2253 C C . ARG A 1 300 ? -11.967 7.321 -16.675 1.00 88.56 300 ARG A C 1
ATOM 2255 O O . ARG A 1 300 ? -12.336 8.156 -15.857 1.00 88.56 300 ARG A O 1
ATOM 2262 N N . LYS A 1 301 ? -12.470 7.281 -17.905 1.00 82.75 301 LYS A N 1
ATOM 2263 C CA . LYS A 1 301 ? -13.532 8.189 -18.351 1.00 82.75 301 LYS A CA 1
ATOM 2264 C C . LYS A 1 301 ? -14.876 7.747 -17.776 1.00 82.75 301 LYS A C 1
ATOM 2266 O O . LYS A 1 301 ? -15.248 6.592 -17.942 1.00 82.75 301 LYS A O 1
ATOM 2271 N N . ASN A 1 302 ? -15.630 8.694 -17.218 1.00 84.12 302 ASN A N 1
ATOM 2272 C CA . ASN A 1 302 ? -16.995 8.507 -16.705 1.00 84.12 302 ASN A CA 1
ATOM 2273 C C . ASN A 1 302 ? -17.137 7.553 -15.500 1.00 84.12 302 ASN A C 1
ATOM 2275 O O . ASN A 1 302 ? -18.237 7.057 -15.277 1.00 84.12 302 ASN A O 1
ATOM 2279 N N . SER A 1 303 ? -16.080 7.321 -14.715 1.00 85.25 303 SER A N 1
ATOM 2280 C CA . SER A 1 303 ? -16.128 6.394 -13.570 1.00 85.25 303 SER A CA 1
ATOM 2281 C C . SER A 1 303 ? -16.825 6.951 -12.324 1.00 85.25 303 SER A C 1
ATOM 2283 O O . SER A 1 303 ? -17.123 6.204 -11.400 1.00 85.25 303 SER A O 1
ATOM 2285 N N . GLY A 1 304 ? -17.040 8.270 -12.238 1.00 90.38 304 GLY A N 1
ATOM 2286 C CA . GLY A 1 304 ? -17.567 8.923 -11.029 1.00 90.38 304 GLY A CA 1
ATOM 2287 C C . GLY A 1 304 ? -16.638 8.852 -9.806 1.00 90.38 304 GLY A C 1
ATOM 2288 O O . GLY A 1 304 ? -16.974 9.406 -8.763 1.00 90.38 304 GLY A O 1
ATOM 2289 N N . VAL A 1 305 ? -15.475 8.203 -9.926 1.00 94.75 305 VAL A N 1
ATOM 2290 C CA . VAL A 1 305 ? -14.456 8.099 -8.879 1.00 94.75 305 VAL A CA 1
ATOM 2291 C C . VAL A 1 305 ? -13.469 9.245 -9.039 1.00 94.75 305 VAL A C 1
ATOM 2293 O O . VAL A 1 305 ? -12.822 9.381 -10.077 1.00 94.75 305 VAL A O 1
ATOM 2296 N N . GLU A 1 306 ? -13.329 10.048 -7.991 1.00 94.19 306 GLU A N 1
ATOM 2297 C CA . GLU A 1 306 ? -12.369 11.149 -7.927 1.00 94.19 306 GLU A CA 1
ATOM 2298 C C . GLU A 1 306 ? -11.170 10.768 -7.050 1.00 94.19 306 GLU A C 1
ATOM 2300 O O . GLU A 1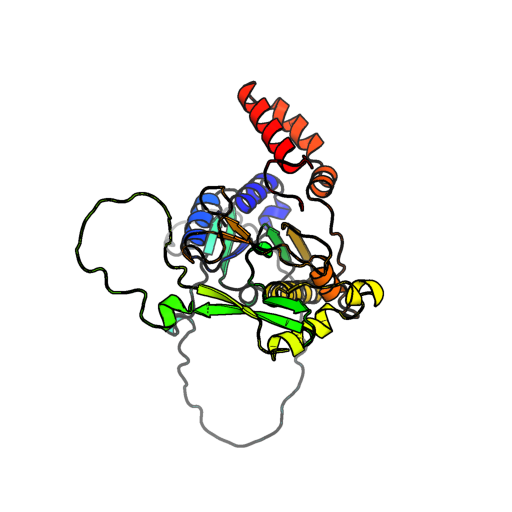 306 ? -11.308 10.054 -6.055 1.00 94.19 306 GLU A O 1
ATOM 2305 N N . CYS A 1 307 ? -9.979 11.246 -7.421 1.00 94.38 307 CYS A N 1
ATOM 2306 C CA . CYS A 1 307 ? -8.746 11.025 -6.671 1.00 94.38 307 CYS A CA 1
ATOM 2307 C C . CYS A 1 307 ? -8.239 12.349 -6.093 1.00 94.38 307 CYS A C 1
ATOM 2309 O O . CYS A 1 307 ? -7.977 13.294 -6.838 1.00 94.38 307 CYS A O 1
ATOM 2311 N N . TYR A 1 308 ? -8.042 12.392 -4.776 1.00 93.75 308 TYR A N 1
ATOM 2312 C CA . TYR A 1 308 ? -7.498 13.542 -4.048 1.00 93.75 308 TYR A CA 1
ATOM 2313 C C . TYR A 1 308 ? -6.119 13.207 -3.465 1.00 93.75 308 TYR A C 1
ATOM 2315 O O . TYR A 1 308 ? -5.765 12.037 -3.335 1.00 93.75 308 TYR A O 1
ATOM 2323 N N . GLY A 1 309 ? -5.348 14.227 -3.087 1.00 90.88 309 GLY A N 1
ATOM 2324 C CA . GLY A 1 309 ? -3.972 14.048 -2.611 1.00 90.88 309 GLY A CA 1
ATOM 2325 C C . GLY A 1 309 ? -2.967 13.952 -3.764 1.00 90.88 309 GLY A C 1
ATOM 2326 O O . GLY A 1 309 ? -3.323 14.463 -4.821 1.00 90.88 309 GLY A O 1
ATOM 2327 N N . PRO A 1 310 ? -1.761 13.369 -3.568 1.00 94.12 310 PRO A N 1
ATOM 2328 C CA . PRO A 1 310 ? -1.280 13.001 -2.245 1.00 94.12 310 PRO A CA 1
ATOM 2329 C C . PRO A 1 310 ? -1.115 14.265 -1.392 1.00 94.12 310 PRO A C 1
ATOM 2331 O O . PRO A 1 310 ? -0.935 15.372 -1.898 1.00 94.12 310 PRO A O 1
ATOM 2334 N N . VAL A 1 311 ? -1.265 14.096 -0.089 1.00 95.25 311 VAL A N 1
ATOM 2335 C CA . VAL A 1 311 ? -0.915 15.094 0.924 1.00 95.25 311 VAL A CA 1
ATOM 2336 C C . VAL A 1 311 ? 0.043 14.415 1.888 1.00 95.25 311 VAL A C 1
ATOM 2338 O O . VAL A 1 311 ? 0.019 13.190 1.996 1.00 95.25 311 VAL A O 1
ATOM 2341 N N . THR A 1 312 ? 0.865 15.190 2.587 1.00 94.62 312 THR A N 1
ATOM 2342 C CA . THR A 1 312 ? 1.749 14.614 3.606 1.00 94.62 312 THR A CA 1
ATOM 2343 C C . THR A 1 312 ? 0.924 13.996 4.737 1.00 94.62 312 THR A C 1
ATOM 2345 O O . THR A 1 312 ? -0.176 14.477 5.050 1.00 94.62 312 THR A O 1
ATOM 2348 N N . GLN A 1 313 ? 1.459 12.968 5.403 1.00 94.56 313 GLN A N 1
ATOM 2349 C CA . GLN A 1 313 ? 0.830 12.407 6.605 1.00 94.56 313 GLN A CA 1
ATOM 2350 C C . GLN A 1 313 ? 0.557 13.494 7.654 1.00 94.56 313 GLN A C 1
ATOM 2352 O O . GLN A 1 313 ? -0.509 13.527 8.274 1.00 94.56 313 GLN A O 1
ATOM 2357 N N . ARG A 1 314 ? 1.505 14.421 7.817 1.00 94.31 314 ARG A N 1
ATOM 2358 C CA . ARG A 1 314 ? 1.381 15.582 8.700 1.00 94.31 314 ARG A CA 1
ATOM 2359 C C . ARG A 1 314 ? 0.117 16.383 8.391 1.00 94.31 314 ARG A C 1
ATOM 2361 O O . ARG A 1 314 ? -0.698 16.603 9.289 1.00 94.31 314 ARG A O 1
ATOM 2368 N N . ASP A 1 315 ? -0.049 16.814 7.143 1.00 94.75 315 ASP A N 1
ATOM 2369 C CA . ASP A 1 315 ? -1.169 17.669 6.743 1.00 94.75 315 ASP A CA 1
ATOM 2370 C C . ASP A 1 315 ? -2.507 16.936 6.863 1.00 94.75 315 ASP A C 1
ATOM 2372 O O . ASP A 1 315 ? -3.489 17.523 7.322 1.00 94.75 315 ASP A O 1
ATOM 2376 N N . LEU A 1 316 ? -2.540 15.638 6.536 1.00 95.12 316 LEU A N 1
ATOM 2377 C CA . LEU A 1 316 ? -3.718 14.795 6.737 1.00 95.12 316 LEU A CA 1
ATOM 2378 C C . LEU A 1 316 ? -4.118 14.733 8.218 1.00 95.12 316 LEU A C 1
ATOM 2380 O O . LEU A 1 316 ? -5.274 14.987 8.558 1.00 95.12 316 LEU A O 1
ATOM 2384 N N . LEU A 1 317 ? -3.178 14.415 9.112 1.00 95.50 317 LEU A N 1
ATOM 2385 C CA . LEU A 1 317 ? -3.454 14.270 10.544 1.00 95.50 317 LEU A CA 1
ATOM 2386 C C . LEU A 1 317 ? -3.876 15.598 11.185 1.00 95.50 317 LEU A C 1
ATOM 2388 O O . LEU A 1 317 ? -4.804 15.621 12.000 1.00 95.50 317 LEU A O 1
ATOM 2392 N N . PHE A 1 318 ? -3.257 16.716 10.796 1.00 95.12 318 PHE A N 1
ATOM 2393 C CA . PHE A 1 318 ? -3.709 18.041 11.223 1.00 95.12 318 PHE A CA 1
ATOM 2394 C C . PHE A 1 318 ? -5.092 18.388 10.666 1.00 95.12 318 PHE A C 1
ATOM 2396 O O . PHE A 1 318 ? -5.927 18.891 11.418 1.00 95.12 318 PHE A O 1
ATOM 2403 N N . GLY A 1 319 ? -5.375 18.054 9.404 1.00 94.94 319 GLY A N 1
ATOM 2404 C CA . GLY A 1 319 ? -6.697 18.218 8.795 1.00 94.94 319 GLY A CA 1
ATOM 2405 C C . GLY A 1 319 ? -7.796 17.401 9.486 1.00 94.94 319 GLY A C 1
ATOM 2406 O O . GLY A 1 319 ? -8.932 17.861 9.588 1.00 94.94 319 GLY A O 1
ATOM 2407 N N . LEU A 1 320 ? -7.453 16.227 10.028 1.00 94.88 320 LEU A N 1
ATOM 2408 C CA . LEU A 1 320 ? -8.344 15.380 10.834 1.00 94.88 320 LEU A CA 1
ATOM 2409 C C . LEU A 1 320 ? -8.448 15.813 12.307 1.00 94.88 320 LEU A C 1
ATOM 2411 O O . LEU A 1 320 ? -9.246 15.252 13.059 1.00 94.88 320 LEU A O 1
ATOM 2415 N N . GLY A 1 321 ? -7.672 16.815 12.727 1.00 95.88 321 GLY A N 1
ATOM 2416 C CA . GLY A 1 321 ? -7.749 17.397 14.062 1.00 95.88 321 GLY A CA 1
ATOM 2417 C C . GLY A 1 321 ? -6.922 16.686 15.137 1.00 95.88 321 GLY A C 1
ATOM 2418 O O . GLY A 1 321 ? -7.323 16.646 16.305 1.00 95.88 321 GLY A O 1
ATOM 2419 N N . ILE A 1 322 ? -5.753 16.136 14.779 1.00 94.75 322 ILE A N 1
ATOM 2420 C CA . ILE A 1 322 ? -4.845 15.495 15.749 1.00 94.75 322 ILE A CA 1
ATOM 2421 C C . ILE A 1 322 ? -4.443 16.437 16.896 1.00 94.75 322 ILE A C 1
ATOM 2423 O O . ILE A 1 322 ? -4.298 15.985 18.028 1.00 94.75 322 ILE A O 1
ATOM 2427 N N . GLY A 1 323 ? -4.340 17.747 16.640 1.00 92.88 323 GLY A N 1
ATOM 2428 C CA . GLY A 1 323 ? -4.022 18.748 17.663 1.00 92.88 323 GLY A CA 1
ATOM 2429 C C . GLY A 1 323 ? -5.094 18.839 18.754 1.00 92.88 323 GLY A C 1
ATOM 2430 O O . GLY A 1 323 ? -4.784 18.701 19.935 1.00 92.88 323 GLY A O 1
ATOM 2431 N N . GLN A 1 324 ? -6.372 18.970 18.373 1.00 93.69 324 GLN A N 1
ATOM 2432 C CA . GLN A 1 324 ? -7.467 19.019 19.353 1.00 93.69 324 GLN A CA 1
ATOM 2433 C C . GLN A 1 324 ? -7.655 17.675 20.066 1.00 93.69 324 GLN A C 1
ATOM 2435 O O . GLN A 1 324 ? -8.122 17.621 21.207 1.00 93.69 324 GLN A O 1
ATOM 2440 N N . TRP A 1 325 ? -7.334 16.571 19.388 1.00 94.06 325 TRP A N 1
ATOM 2441 C CA . TRP A 1 325 ? -7.325 15.253 20.010 1.00 94.06 325 TRP A CA 1
ATOM 2442 C C . TRP A 1 325 ? -6.222 15.143 21.070 1.00 94.06 325 TRP A C 1
ATOM 2444 O O . TRP A 1 325 ? -6.508 14.687 22.178 1.00 94.06 325 TRP A O 1
ATOM 2454 N N . LEU A 1 326 ? -5.008 15.610 20.762 1.00 93.88 326 LEU A N 1
ATOM 2455 C CA . LEU A 1 326 ? -3.863 15.592 21.668 1.00 93.88 326 LEU A CA 1
ATOM 2456 C C . LEU A 1 326 ? -4.157 16.374 22.951 1.00 93.88 326 LEU A C 1
ATOM 2458 O O . LEU A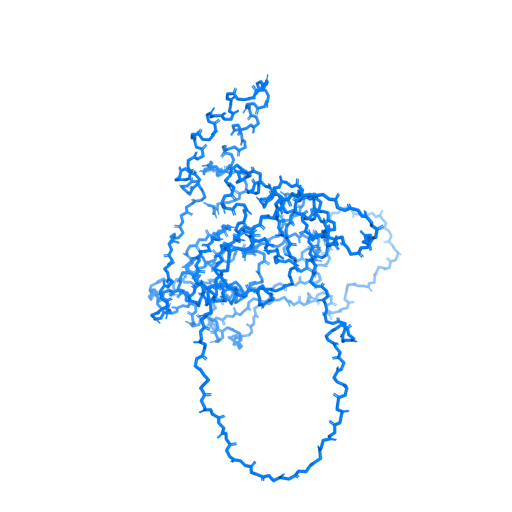 1 326 ? -4.013 15.816 24.036 1.00 93.88 326 LEU A O 1
ATOM 2462 N N . GLU A 1 327 ? -4.659 17.606 22.835 1.00 93.25 327 GLU A N 1
ATOM 2463 C CA . GLU A 1 327 ? -5.049 18.441 23.983 1.00 93.25 327 GLU A CA 1
ATOM 2464 C C . GLU A 1 327 ? -5.998 17.691 24.934 1.00 93.25 327 GLU A C 1
ATOM 2466 O O . GLU A 1 327 ? -5.734 17.559 26.129 1.00 93.25 327 GLU A O 1
ATOM 2471 N N . LYS A 1 328 ? -7.061 17.086 24.385 1.00 93.31 328 LYS A N 1
ATOM 2472 C CA . LYS A 1 328 ? -8.047 16.320 25.166 1.00 93.31 328 LYS A CA 1
ATOM 2473 C C . LYS A 1 328 ? -7.494 15.038 25.780 1.00 93.31 328 LYS A C 1
ATOM 2475 O O . LYS A 1 328 ? -8.072 14.528 26.741 1.00 93.31 328 LYS A O 1
ATOM 2480 N N . MET A 1 329 ? -6.475 14.436 25.176 1.00 92.75 329 MET A N 1
ATOM 2481 C CA . MET A 1 329 ? -5.857 13.219 25.701 1.00 92.75 329 MET A CA 1
ATOM 2482 C C . MET A 1 329 ? -4.863 13.537 26.816 1.00 92.75 329 MET A C 1
ATOM 2484 O O . MET A 1 329 ? -4.858 12.819 27.813 1.00 92.75 329 MET A O 1
ATOM 2488 N N . VAL A 1 330 ? -4.111 14.636 26.704 1.00 93.38 330 VAL A N 1
ATOM 2489 C CA . VAL A 1 330 ? -3.205 15.118 27.760 1.00 93.38 330 VAL A CA 1
ATOM 2490 C C . VAL A 1 330 ? -3.969 15.384 29.060 1.00 93.38 330 VAL A C 1
ATOM 2492 O O . VAL A 1 330 ? -3.524 14.959 30.122 1.00 93.38 330 VAL A O 1
ATOM 2495 N N . GLU A 1 331 ? -5.166 15.976 28.987 1.00 92.94 331 GLU A N 1
ATOM 2496 C CA . GLU A 1 331 ? -6.041 16.195 30.154 1.00 92.94 331 GLU A CA 1
ATOM 2497 C C . GLU A 1 331 ? -6.447 14.902 30.887 1.00 92.94 331 GLU A C 1
ATOM 2499 O O . GLU A 1 331 ? -6.848 14.942 32.051 1.00 92.94 331 GLU A O 1
ATOM 2504 N N . LYS A 1 332 ? -6.380 13.750 30.211 1.00 92.38 332 LYS A N 1
ATOM 2505 C CA . LYS A 1 332 ? -6.765 12.442 30.761 1.00 92.38 332 LYS A CA 1
ATOM 2506 C C . LYS A 1 332 ? -5.582 11.625 31.268 1.00 92.38 332 LYS A C 1
ATOM 2508 O O . LYS A 1 332 ? -5.807 10.568 31.859 1.00 92.38 332 LYS A O 1
ATOM 2513 N N . CYS A 1 333 ? -4.352 12.066 31.021 1.00 92.69 333 CYS A N 1
ATOM 2514 C CA . CYS A 1 333 ? -3.159 11.389 31.507 1.00 92.69 333 CYS A CA 1
ATOM 2515 C C . CYS A 1 333 ? -3.051 11.527 33.030 1.00 92.69 333 CYS A C 1
ATOM 2517 O O . CYS A 1 333 ? -3.262 12.600 33.593 1.00 92.69 333 CYS A O 1
ATOM 2519 N N . ALA A 1 334 ? -2.700 10.433 33.704 1.00 92.75 334 ALA A N 1
ATOM 2520 C CA . ALA A 1 334 ? -2.533 10.416 35.154 1.00 92.75 334 ALA A CA 1
ATOM 2521 C C . ALA A 1 334 ? -1.116 10.829 35.576 1.00 92.75 334 ALA A C 1
ATOM 2523 O O . ALA A 1 334 ? -0.900 11.212 36.726 1.00 92.75 334 ALA A O 1
ATOM 2524 N N . THR A 1 335 ? -0.140 10.726 34.667 1.00 94.75 335 THR A N 1
ATOM 2525 C CA . THR A 1 335 ? 1.272 11.004 34.956 1.00 94.75 335 THR A CA 1
ATOM 2526 C C . THR A 1 335 ? 1.941 11.827 33.861 1.00 94.75 335 THR A C 1
ATOM 2528 O O . THR A 1 335 ? 1.613 11.699 32.685 1.00 94.75 335 THR A O 1
ATOM 2531 N N . GLU A 1 336 ? 2.954 12.606 34.240 1.00 93.12 336 GLU A N 1
ATOM 2532 C CA . GLU A 1 336 ? 3.803 13.361 33.306 1.00 93.12 336 GLU A CA 1
ATOM 2533 C C . GLU A 1 336 ? 4.472 12.438 32.273 1.00 93.12 336 GLU A C 1
ATOM 2535 O O . GLU A 1 336 ? 4.462 12.718 31.082 1.00 93.12 336 GLU A O 1
ATOM 2540 N N . LYS A 1 337 ? 4.903 11.240 32.691 1.00 94.75 337 LYS A N 1
ATOM 2541 C CA . LYS A 1 337 ? 5.464 10.228 31.779 1.00 94.75 337 LYS A CA 1
ATOM 2542 C C . LYS A 1 337 ? 4.487 9.762 30.695 1.00 94.75 337 LYS A C 1
ATOM 2544 O O . LYS A 1 337 ? 4.928 9.335 29.630 1.00 94.75 337 LYS A O 1
ATOM 2549 N N . GLU A 1 338 ? 3.186 9.734 30.975 1.00 93.00 338 GLU A N 1
ATOM 2550 C CA . GLU A 1 338 ? 2.170 9.402 29.967 1.00 93.00 338 GLU A CA 1
ATOM 2551 C C . GLU A 1 338 ? 1.979 10.553 28.982 1.00 93.00 338 GLU A C 1
ATOM 2553 O O . GLU A 1 338 ? 1.875 10.300 27.783 1.00 93.00 338 GLU A O 1
ATOM 2558 N N . VAL A 1 339 ? 1.998 11.792 29.482 1.00 93.56 339 VAL A N 1
ATOM 2559 C CA . VAL A 1 339 ? 1.942 13.007 28.662 1.00 93.56 339 VAL A CA 1
ATOM 2560 C C . VAL A 1 339 ? 3.136 13.062 27.710 1.00 93.56 339 VAL A C 1
ATOM 2562 O O . VAL A 1 339 ? 2.933 13.159 26.503 1.00 93.56 339 VAL A O 1
ATOM 2565 N N . ASP A 1 340 ? 4.359 12.889 28.216 1.00 93.75 340 ASP A N 1
ATOM 2566 C 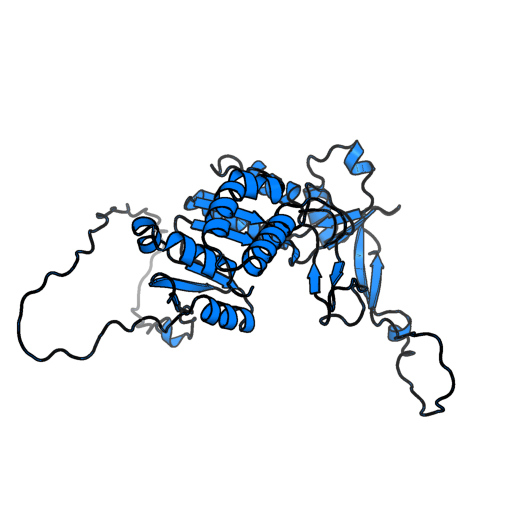CA . ASP A 1 340 ? 5.583 12.919 27.404 1.00 93.75 340 ASP A CA 1
ATOM 2567 C C . ASP A 1 340 ? 5.556 11.866 26.292 1.00 93.75 340 ASP A C 1
ATOM 2569 O O . ASP A 1 340 ? 5.889 12.143 25.142 1.00 93.75 340 ASP A O 1
ATOM 2573 N N . LYS A 1 341 ? 5.109 10.643 26.611 1.00 94.00 341 LYS A N 1
ATOM 2574 C CA . LYS A 1 341 ? 4.972 9.566 25.620 1.00 94.00 341 LYS A CA 1
ATOM 2575 C C . LYS A 1 341 ? 3.940 9.891 24.548 1.00 94.00 341 LYS A C 1
ATOM 2577 O O . LYS A 1 341 ? 4.146 9.541 23.387 1.00 94.00 341 LYS A O 1
ATOM 2582 N N . LEU A 1 342 ? 2.824 10.501 24.934 1.00 92.94 342 LEU A N 1
ATOM 2583 C CA . LEU A 1 342 ? 1.758 10.869 24.012 1.00 92.94 342 LEU A CA 1
ATOM 2584 C C . LEU A 1 342 ? 2.207 11.992 23.070 1.00 92.94 342 LEU A C 1
ATOM 2586 O O . LEU A 1 342 ? 1.978 11.893 21.863 1.00 92.94 342 LEU A O 1
ATOM 2590 N N . ILE A 1 343 ? 2.880 13.011 23.611 1.00 92.69 343 ILE A N 1
ATOM 2591 C CA . ILE A 1 343 ? 3.455 14.113 22.836 1.00 92.69 343 ILE A CA 1
ATOM 2592 C C . ILE A 1 343 ? 4.507 13.568 21.874 1.00 92.69 343 ILE A C 1
ATOM 2594 O O . ILE A 1 343 ? 4.342 13.740 20.674 1.00 92.69 343 ILE A O 1
ATOM 2598 N N . ALA A 1 344 ? 5.497 12.812 22.358 1.00 92.06 344 ALA A N 1
ATOM 2599 C CA . ALA A 1 344 ? 6.538 12.228 21.509 1.00 92.06 344 ALA A CA 1
ATOM 2600 C C . ALA A 1 344 ? 5.963 11.308 20.414 1.00 92.06 344 ALA A C 1
ATOM 2602 O O . ALA A 1 344 ? 6.467 11.263 19.292 1.00 92.06 344 ALA A O 1
ATOM 2603 N N . GLY A 1 345 ? 4.889 10.571 20.719 1.00 91.31 345 GLY A N 1
ATOM 2604 C CA . GLY A 1 345 ? 4.177 9.752 19.741 1.00 91.31 345 GLY A CA 1
ATOM 2605 C C . GLY A 1 345 ? 3.508 10.583 18.645 1.00 91.31 345 GLY A C 1
ATOM 2606 O O . GLY A 1 345 ? 3.626 10.235 17.473 1.00 91.31 345 GLY A O 1
ATOM 2607 N N . CYS A 1 346 ? 2.839 11.680 19.012 1.00 91.56 346 CYS A N 1
ATOM 2608 C CA . CYS A 1 346 ? 2.224 12.595 18.050 1.00 91.56 346 CYS A CA 1
ATOM 2609 C C . CYS A 1 346 ? 3.274 13.346 17.242 1.00 91.56 346 CYS A C 1
ATOM 2611 O O . CYS A 1 346 ? 3.136 13.425 16.027 1.00 91.56 346 CYS A O 1
ATOM 2613 N N . GLU A 1 347 ? 4.327 13.837 17.896 1.00 91.25 347 GLU A N 1
ATOM 2614 C CA . GLU A 1 347 ? 5.470 14.467 17.246 1.00 91.25 347 GLU A CA 1
ATOM 2615 C C . GLU A 1 347 ? 6.037 13.536 16.192 1.00 91.25 347 GLU A C 1
ATOM 2617 O O . GLU A 1 347 ? 6.059 13.932 15.043 1.00 91.25 347 GLU A O 1
ATOM 2622 N N . ARG A 1 348 ? 6.331 12.270 16.502 1.00 90.12 348 ARG A N 1
ATOM 2623 C CA . ARG A 1 348 ? 6.832 11.316 15.499 1.00 90.12 348 ARG A CA 1
ATOM 2624 C C . ARG A 1 348 ? 5.895 11.120 14.298 1.00 90.12 348 ARG A C 1
ATOM 2626 O O . ARG A 1 348 ? 6.370 10.826 13.210 1.00 90.12 348 ARG A O 1
ATOM 2633 N N . LEU A 1 349 ? 4.580 11.253 14.478 1.00 90.19 349 LEU A N 1
ATOM 2634 C CA . LEU A 1 349 ? 3.612 11.127 13.381 1.00 90.19 349 LEU A CA 1
ATOM 2635 C C . LEU A 1 349 ? 3.528 12.387 12.502 1.00 90.19 349 LEU A C 1
ATOM 2637 O O . LEU A 1 349 ? 3.144 12.280 11.338 1.00 90.19 349 LEU A O 1
ATOM 2641 N N . VAL A 1 350 ? 3.840 13.570 13.044 1.00 89.19 350 VAL A N 1
ATOM 2642 C CA . VAL A 1 350 ? 3.642 14.870 12.366 1.00 89.19 350 VAL A CA 1
ATOM 2643 C C . VAL A 1 350 ? 4.932 15.667 12.146 1.00 89.19 350 VAL A C 1
ATOM 2645 O O . VAL A 1 350 ? 4.920 16.701 11.469 1.00 89.19 350 VAL A O 1
ATOM 2648 N N . SER A 1 351 ? 6.046 15.239 12.734 1.00 80.31 351 SER A N 1
ATOM 2649 C CA . SER A 1 351 ? 7.364 15.833 12.566 1.00 80.31 351 SER A CA 1
ATOM 2650 C C . SER A 1 351 ? 7.865 15.495 11.174 1.00 80.31 351 SER A C 1
ATOM 2652 O O . SER A 1 351 ? 8.073 14.329 10.852 1.00 80.31 351 SER A O 1
ATOM 2654 N N . GLY A 1 352 ? 8.072 16.523 10.360 1.00 61.59 352 GLY A N 1
ATOM 2655 C CA . GLY A 1 352 ? 8.805 16.395 9.111 1.00 61.59 352 GLY A CA 1
ATOM 2656 C C . GLY A 1 352 ? 10.260 16.775 9.338 1.00 61.59 352 GLY A C 1
ATOM 2657 O O . GLY A 1 352 ? 10.644 17.845 8.893 1.00 61.59 352 GLY A O 1
ATOM 2658 N N . GLU A 1 353 ? 11.048 15.972 10.062 1.00 44.91 353 GLU A N 1
ATOM 2659 C CA . GLU A 1 353 ? 12.507 16.167 10.116 1.00 44.91 353 GLU A CA 1
ATOM 2660 C C . GLU A 1 353 ? 13.292 14.845 10.166 1.00 44.91 353 GLU A C 1
ATOM 2662 O O . GLU A 1 353 ? 13.203 14.056 11.105 1.00 44.91 353 GLU A O 1
ATOM 2667 N N . GLN A 1 354 ? 14.078 14.655 9.101 1.00 38.62 354 GLN A N 1
ATOM 2668 C CA . GLN A 1 354 ? 15.475 14.204 9.063 1.00 38.62 354 GLN A CA 1
ATOM 2669 C C . GLN A 1 354 ? 16.022 13.542 10.340 1.00 38.62 354 GLN A C 1
ATOM 2671 O O . GLN A 1 354 ? 16.629 14.195 11.185 1.00 38.62 354 GLN A O 1
ATOM 2676 N N . GLY A 1 355 ? 15.913 12.214 10.435 1.00 35.00 355 GLY A N 1
ATOM 2677 C CA . GLY A 1 355 ? 16.757 11.437 11.355 1.00 35.00 355 GLY A CA 1
ATOM 2678 C C . GLY A 1 355 ? 16.112 10.223 12.013 1.00 35.00 355 GLY A C 1
ATOM 2679 O O . GLY A 1 355 ? 16.829 9.417 12.600 1.00 35.00 355 GLY A O 1
ATOM 2680 N N . ALA A 1 356 ? 14.799 10.037 11.891 1.00 34.69 356 ALA A N 1
ATOM 2681 C CA . ALA A 1 356 ? 14.125 8.822 12.335 1.00 34.69 356 ALA A CA 1
ATOM 2682 C C . ALA A 1 356 ? 13.226 8.303 11.207 1.00 34.69 356 ALA A C 1
ATOM 2684 O O . ALA A 1 356 ? 12.041 8.608 11.170 1.00 34.69 356 ALA A O 1
ATOM 2685 N N . LEU A 1 357 ? 13.836 7.507 10.320 1.00 40.78 357 LEU A N 1
ATOM 2686 C CA . LEU A 1 357 ? 13.273 6.931 9.088 1.00 40.78 357 LEU A CA 1
ATOM 2687 C C . LEU A 1 357 ? 13.148 7.968 7.952 1.00 40.78 357 LEU A C 1
ATOM 2689 O O . LEU A 1 357 ? 12.675 9.080 8.147 1.00 40.78 357 LEU A O 1
ATOM 2693 N N . GLY A 1 358 ? 13.731 7.620 6.802 1.00 33.22 358 GLY A N 1
ATOM 2694 C CA . GLY A 1 358 ? 14.106 8.515 5.703 1.00 33.22 358 GLY A CA 1
ATOM 2695 C C . GLY A 1 358 ? 12.967 9.296 5.042 1.00 33.22 358 GLY A C 1
ATOM 2696 O O . GLY A 1 358 ? 11.792 8.982 5.178 1.00 33.22 358 GLY A O 1
ATOM 2697 N N . GLU A 1 359 ? 13.373 10.347 4.334 1.00 34.56 359 GLU A N 1
ATOM 2698 C CA . GLU A 1 359 ? 12.551 11.330 3.623 1.00 34.56 359 GLU A CA 1
ATOM 2699 C C . GLU A 1 359 ? 11.456 10.689 2.749 1.00 34.56 359 GLU A C 1
ATOM 2701 O O . GLU A 1 359 ? 11.787 9.968 1.814 1.00 34.56 359 GLU A O 1
ATOM 2706 N N . GLY A 1 360 ? 10.170 10.975 3.001 1.00 35.91 360 GLY A N 1
ATOM 2707 C CA . GLY A 1 360 ? 9.088 10.624 2.059 1.00 35.91 360 GLY A CA 1
ATOM 2708 C C . GLY A 1 360 ? 7.731 10.224 2.657 1.00 35.91 360 GLY A C 1
ATOM 2709 O O . GLY A 1 360 ? 7.104 9.311 2.124 1.00 35.91 360 GLY A O 1
ATOM 2710 N N . GLY A 1 361 ? 7.289 10.850 3.756 1.00 31.33 361 GLY A N 1
ATOM 2711 C CA . GLY A 1 361 ? 5.973 10.604 4.382 1.00 31.33 361 GLY A CA 1
ATOM 2712 C C . GLY A 1 361 ? 4.989 11.766 4.270 1.00 31.33 361 GLY A C 1
ATOM 2713 O O . GLY A 1 361 ? 5.446 12.931 4.229 1.00 31.33 361 GLY A O 1
#

Sequence (361 aa):
GRGTLMADLLRGTKNLREFTDAVAVHMVDVSPANRKAQREALKCGPARETDAENGDNELSRGKNPRRRGLGEVRVPSNPMTIRGGSDGEEASSGGSTREELGLDTVDVGVSGINGAVVEWHETMDAVPPGPTIVIAHEFFDAMPVHQFTRTERGWCERLVAISGDVAKGRGGSSSIGDESSRDGDESSRAFEMVLSPGLTPAGALMVPRRLEGVDASRRDGLRQLEISPRSLAIWERIAARLEEHGGAAIAIDYGEEGPLGDTLQAIRDHEFVDVLTDPGRADLSAYVDFGAMRRVIETRKNSGVECYGPVTQRDLLFGLGIGQWLEKMVEKCATEKEVDKLIAGCERLVSGEQGALGEGG

InterPro domains:
  IPR003788 Protein arginine methyltransferase NDUFAF7 [PF02636] (1-309)
  IPR003788 Protein arginine methyltransferase NDUFAF7 [PTHR12049] (1-351)
  IPR029063 S-adenosyl-L-methionine-dependent methyltransferase superfamily [SSF53335] (1-353)
  IPR038375 Protein arginine methyltransferase NDUFAF7 superfamily [G3DSA:3.40.50.12710] (1-359)

Foldseek 3Di:
DQQQVVLVVLQVCLVVVVVQVPDAAEAADQDPVSVVSNCVSLVWDADPPPPPDDDDDDDDDDDDDDPDDDDDDDDDDDDDDPDDDDDDDDDPPPDDDPVNVVVDPFQWTAGPNRRHIYTYHNDPVPDDAAADEAEAAANLQQFDKWKWFQDPQGIWTWDKDFDPCVVVVVPDDPDPDDPDDDDDPPPPLRIDIDTHPHQDPVNVPFVCVVCPPPDPVVVVPDGMAMDRPPSLVNLLVVLLSCLVHNYYYDHHHFADQDSDGDFKWWAAPNDTDDCSPPHPRTRITGHDNVNSSQVSVVVDPPSPDHDDDDDQLQVVCVVVPVPVVLVVVLVVDPDPVVNVVSVVVVCVRNPPDDDRDDPGD

Radius of gyration: 27.67 Å; chains: 1; bounding box: 89×56×65 Å

Secondary structure (DSSP, 8-state):
--SHHHHHHHHHHTT-HHHHHHPPEEEE---HHHHHHHHHHTTEEPP-----S---S-----PPPP-PPPP--------------------------TTTTT----EEEEETTT--EEEEESSGGGSPSSSEEEEEES-STTS--EEEEEETTEEEEEEEEE-HHHHTT-S------------------SEEEEE-SS--HHHHHHHHHHHTTS-HHHHHH--EEEE-HHHHHHHHHHHHHHHHH-EEEEEE-SEESS---S--EEEETTEEE-TTSSTTSSEEE--EEHHHHHHHHHTSTT----------HHHHHHHTTHHHHHHHHHTT-SSHHHHHHHHHHHHHHH---TTSS-S--

pLDDT: mean 78.79, std 24.67, range [25.33, 98.0]